Protein AF-A0A3D1ETX7-F1 (afdb_monomer_lite)

Secondary structure (DSSP, 8-state):
--PPPP-------------------PPPPPPPHHHHHHHHHHHHHHGGGGSPPEEE-TTSSEEEE-TTS-EEEETTS-EE--PPPPPPS-----PPSTT----EEE-TTSSEEEEEETTEEEEEESSSS-EEES-----SSEEES---HHHHHTT-----EEE-TTSS-EEE-EEE-TTSPEEEEEE-TTSSS-EEEEEE--

pLDDT: mean 81.45, std 18.68, range [32.47, 98.5]

Radius of gyration: 27.24 Å; chains: 1; bounding box: 84×69×53 Å

Foldseek 3Di:
DDDDDDDDDDDPDDDPDDDDDPDPPDDPDPDDPVVVVVVVVVVLLVLQVVPFDWDADQVNQWIATHDPVRFIAGPVRDTDDDDDHDDPDDDPDDFDPQLEADQWDAALVNQWIWGWDQQFTKTQGNPDRDIDGPDDPGHLQKHKFDAFSCCCHPSVHHTFWDADNVNPDIGGDIGGLVVFDWDWDFAPPVDPDTDIDITRDD

Sequence (202 aa):
MRPSVAANFILLLGACQSVPERHPVLPPEKPDASSYSQARSDAWSERRAVRPPIRWHPDGSACWIGGAVDQSFALDGAVIEIEPPERPSSRSRQAPSRGRQLDSSISPDNAWKAVSRDGNILLEGVDTERWQVVTVEGTNVLKYGTASWVYGEELDVQEAMWWRGDSQGLVYYRFDESNVPQYPLTLDMTSTRPTLSTEAYP

Structure (mmCIF, N/CA/C/O backbone):
data_AF-A0A3D1ETX7-F1
#
_entry.id   AF-A0A3D1ETX7-F1
#
loop_
_atom_site.group_PDB
_atom_site.id
_atom_site.type_symbol
_atom_site.label_atom_id
_atom_site.label_alt_id
_atom_site.label_comp_id
_atom_site.label_asym_id
_atom_site.label_entity_id
_atom_site.label_seq_id
_atom_site.pdbx_PDB_ins_code
_atom_site.Cartn_x
_atom_site.Cartn_y
_atom_site.Cartn_z
_atom_site.occupancy
_atom_site.B_iso_or_equiv
_atom_site.auth_seq_id
_atom_site.auth_comp_id
_atom_site.auth_asym_id
_atom_site.auth_atom_id
_atom_site.pdbx_PDB_model_num
ATOM 1 N N . MET A 1 1 ? 64.752 46.836 17.451 1.00 44.12 1 MET A N 1
ATOM 2 C CA . MET A 1 1 ? 65.164 45.736 16.552 1.00 44.12 1 MET A CA 1
ATOM 3 C C . MET A 1 1 ? 64.101 44.645 16.567 1.00 44.12 1 MET A C 1
ATOM 5 O O . MET A 1 1 ? 63.948 43.967 17.572 1.00 44.12 1 MET A O 1
ATOM 9 N N . ARG A 1 2 ? 63.342 44.525 15.475 1.00 36.88 2 ARG A N 1
ATOM 10 C CA . ARG A 1 2 ? 62.556 43.349 15.068 1.00 36.88 2 ARG A CA 1
ATOM 11 C C . ARG A 1 2 ? 62.670 43.294 13.537 1.00 36.88 2 ARG A C 1
ATOM 13 O O . ARG A 1 2 ? 62.538 44.359 12.932 1.00 36.88 2 ARG A O 1
ATOM 20 N N . PRO A 1 3 ? 63.004 42.151 12.919 1.00 42.19 3 PRO A N 1
ATOM 21 C CA . PRO A 1 3 ? 63.228 42.100 11.483 1.00 42.19 3 PRO A CA 1
ATOM 22 C C . PRO A 1 3 ? 61.887 42.121 10.745 1.00 42.19 3 PRO A C 1
ATOM 24 O O . PRO A 1 3 ? 60.919 41.491 11.168 1.00 42.19 3 PRO A O 1
ATOM 27 N N . SER A 1 4 ? 61.847 42.879 9.653 1.00 39.44 4 SER A N 1
ATOM 28 C CA . SER A 1 4 ? 60.745 42.892 8.694 1.00 39.44 4 SER A CA 1
ATOM 29 C C . SER A 1 4 ? 60.797 41.595 7.884 1.00 39.44 4 SER A C 1
ATOM 31 O O . SER A 1 4 ? 61.826 41.300 7.277 1.00 39.44 4 SER A O 1
ATOM 33 N N . VAL A 1 5 ? 59.722 40.807 7.892 1.00 43.75 5 VAL A N 1
ATOM 34 C CA . VAL A 1 5 ? 59.567 39.640 7.012 1.00 43.75 5 VAL A CA 1
ATOM 35 C C . VAL A 1 5 ? 58.945 40.133 5.710 1.00 43.75 5 VAL A C 1
ATOM 37 O O . VAL A 1 5 ? 57.879 40.746 5.721 1.00 43.75 5 VAL A O 1
ATOM 40 N N . ALA A 1 6 ? 59.633 39.903 4.593 1.00 41.28 6 ALA A N 1
ATOM 41 C CA . ALA A 1 6 ? 59.148 40.246 3.265 1.00 41.28 6 ALA A CA 1
ATOM 42 C C . ALA A 1 6 ? 57.916 39.395 2.909 1.00 41.28 6 ALA A C 1
ATOM 44 O O . ALA A 1 6 ? 57.960 38.166 2.973 1.00 41.28 6 ALA A O 1
ATOM 45 N N . ALA A 1 7 ? 56.819 40.052 2.528 1.00 39.06 7 ALA A N 1
ATOM 46 C CA . ALA A 1 7 ? 55.650 39.396 1.961 1.00 39.06 7 ALA A CA 1
ATOM 47 C C . ALA A 1 7 ? 55.950 39.007 0.506 1.00 39.06 7 ALA A C 1
ATOM 49 O O . ALA A 1 7 ? 56.179 39.867 -0.343 1.00 39.06 7 ALA A O 1
ATOM 50 N N . ASN A 1 8 ? 55.960 37.704 0.228 1.00 36.84 8 ASN A N 1
ATOM 51 C CA . ASN A 1 8 ? 56.047 37.173 -1.127 1.00 36.84 8 ASN A CA 1
ATOM 52 C C . ASN A 1 8 ? 54.706 37.422 -1.836 1.00 36.84 8 ASN A C 1
ATOM 54 O O . ASN A 1 8 ? 53.697 36.801 -1.504 1.00 36.84 8 ASN A O 1
ATOM 58 N N . PHE A 1 9 ? 54.691 38.340 -2.799 1.00 32.94 9 PHE A N 1
ATOM 59 C CA . PHE A 1 9 ? 53.560 38.557 -3.698 1.00 32.94 9 PHE A CA 1
ATOM 60 C C . PHE A 1 9 ? 53.659 37.535 -4.838 1.00 32.94 9 PHE A C 1
ATOM 62 O O . PHE A 1 9 ? 54.472 37.686 -5.748 1.00 32.94 9 PHE A O 1
ATOM 69 N N . ILE A 1 10 ? 52.861 36.467 -4.786 1.00 38.41 10 ILE A N 1
ATOM 70 C CA . ILE A 1 10 ? 52.679 35.571 -5.933 1.00 38.41 10 ILE A CA 1
ATOM 71 C C . ILE A 1 10 ? 51.591 36.188 -6.813 1.00 38.41 10 ILE A C 1
ATOM 73 O O . ILE A 1 10 ? 50.410 36.165 -6.473 1.00 38.41 10 ILE A O 1
ATOM 77 N N . LEU A 1 11 ? 52.003 36.766 -7.942 1.00 32.47 11 LEU A N 1
ATOM 78 C CA . LEU A 1 11 ? 51.103 37.134 -9.031 1.00 32.47 11 LEU A CA 1
ATOM 79 C C . LEU A 1 11 ? 50.618 35.840 -9.706 1.00 32.47 11 LEU A C 1
ATOM 81 O O . LEU A 1 11 ? 51.360 35.207 -10.455 1.00 32.47 11 LEU A O 1
ATOM 85 N N . LEU A 1 12 ? 49.373 35.438 -9.449 1.00 38.16 12 LEU A N 1
ATOM 86 C CA . LEU A 1 12 ? 48.679 34.461 -10.288 1.00 38.16 12 LEU A CA 1
ATOM 87 C C . LEU A 1 12 ? 48.231 35.177 -11.566 1.00 38.16 12 LEU A C 1
ATOM 89 O O . LEU A 1 12 ? 47.257 35.928 -11.569 1.00 38.16 12 LEU A O 1
ATOM 93 N N . LEU A 1 13 ? 48.993 34.972 -12.643 1.00 42.19 13 LEU A N 1
ATOM 94 C CA . LEU A 1 13 ? 48.596 35.314 -14.006 1.00 42.19 13 LEU A CA 1
ATOM 95 C C . LEU A 1 13 ? 47.241 34.662 -14.303 1.00 42.19 13 LEU A C 1
ATOM 97 O O . LEU A 1 13 ? 47.089 33.445 -14.198 1.00 42.19 13 LEU A O 1
ATOM 101 N N . GLY A 1 14 ? 46.258 35.499 -14.636 1.00 37.41 14 GLY A N 1
ATOM 102 C CA . GLY A 1 14 ? 44.904 35.081 -14.962 1.00 37.41 14 GLY A CA 1
ATOM 103 C C . GLY A 1 14 ? 44.887 34.051 -16.087 1.00 37.41 14 GLY A C 1
ATOM 104 O O . GLY A 1 14 ? 45.450 34.267 -17.160 1.00 37.41 14 GLY A O 1
ATOM 105 N N . ALA A 1 15 ? 44.199 32.938 -15.849 1.00 41.34 15 ALA A N 1
ATOM 106 C CA . ALA A 1 15 ? 43.760 32.067 -16.921 1.00 41.34 15 ALA A CA 1
ATOM 107 C C . ALA A 1 15 ? 42.712 32.832 -17.741 1.00 41.34 15 ALA A C 1
ATOM 109 O O . ALA A 1 15 ? 41.598 33.070 -17.276 1.00 41.34 15 ALA A O 1
ATOM 110 N N . CYS A 1 16 ? 43.064 33.231 -18.962 1.00 39.75 16 CYS A N 1
ATOM 111 C CA . CYS A 1 16 ? 42.071 33.567 -19.975 1.00 39.75 16 CYS A CA 1
ATOM 112 C C . CYS A 1 16 ? 41.370 32.256 -20.357 1.00 39.75 16 CYS A C 1
ATOM 114 O O . CYS A 1 16 ? 41.850 31.517 -21.213 1.00 39.75 16 CYS A O 1
ATOM 116 N N . GLN A 1 17 ? 40.278 31.915 -19.672 1.00 40.25 17 GLN A N 1
ATOM 117 C CA . GLN A 1 17 ? 39.348 30.912 -20.181 1.00 40.25 17 GLN A CA 1
ATOM 118 C C . GLN A 1 17 ? 38.536 31.578 -21.290 1.00 40.25 17 GLN A C 1
ATOM 120 O O . GLN A 1 17 ? 37.856 32.577 -21.054 1.00 40.25 17 GLN A O 1
ATOM 125 N N . SER A 1 18 ? 38.631 31.054 -22.511 1.00 43.97 18 SER A N 1
ATOM 126 C CA . SER A 1 18 ? 37.701 31.423 -23.570 1.00 43.97 18 SER A CA 1
ATOM 127 C C . SER A 1 18 ? 36.294 31.012 -23.139 1.00 43.97 18 SER A C 1
ATOM 129 O O . SER A 1 18 ? 36.056 29.869 -22.751 1.00 43.97 18 SER A O 1
ATOM 131 N N . VAL A 1 19 ? 35.354 31.955 -23.181 1.00 45.12 19 VAL A N 1
ATOM 132 C CA . VAL A 1 19 ? 33.929 31.640 -23.065 1.00 45.12 19 VAL A CA 1
ATOM 133 C C . VAL A 1 19 ? 33.553 30.914 -24.360 1.00 45.12 19 VAL A C 1
ATOM 135 O O . VAL A 1 19 ? 33.678 31.525 -25.422 1.00 45.12 19 VAL A O 1
ATOM 138 N N . PRO A 1 20 ? 33.152 29.631 -24.334 1.00 47.06 20 PRO A N 1
ATOM 139 C CA . PRO A 1 20 ? 32.707 28.969 -25.551 1.00 47.06 20 PRO A CA 1
ATOM 140 C C . PRO A 1 20 ? 31.442 29.666 -26.060 1.00 47.06 20 PRO A C 1
ATOM 142 O O . PRO A 1 20 ? 30.545 29.987 -25.273 1.00 47.06 20 PRO A O 1
ATOM 145 N N . GLU A 1 21 ? 31.365 29.903 -27.369 1.00 49.44 21 GLU A N 1
ATOM 146 C CA . GLU A 1 21 ? 30.126 30.334 -28.013 1.00 49.44 21 GLU A CA 1
ATOM 147 C C . GLU A 1 21 ? 29.028 29.316 -27.684 1.00 49.44 21 GLU A C 1
ATOM 149 O O . GLU A 1 21 ? 29.086 28.150 -28.077 1.00 49.44 21 GLU A O 1
ATOM 154 N N . ARG A 1 22 ? 28.011 29.746 -26.930 1.00 44.22 22 ARG A N 1
ATOM 155 C CA . ARG A 1 22 ? 26.776 28.976 -26.816 1.00 44.22 22 ARG A CA 1
ATOM 156 C C . ARG A 1 22 ? 26.017 29.163 -28.119 1.00 44.22 22 ARG A C 1
ATOM 158 O O . ARG A 1 22 ? 25.324 30.163 -28.291 1.00 44.22 22 ARG A O 1
ATOM 165 N N . HIS A 1 23 ? 26.113 28.191 -29.018 1.00 47.34 23 HIS A N 1
ATOM 166 C CA . HIS A 1 23 ? 25.071 28.031 -30.023 1.00 47.34 23 HIS A CA 1
ATOM 167 C C . HIS A 1 23 ? 23.738 27.846 -29.282 1.00 47.34 23 HIS A C 1
ATOM 169 O O . HIS A 1 23 ? 23.687 27.047 -28.338 1.00 47.34 23 HIS A O 1
ATOM 175 N N . PRO A 1 24 ? 22.668 28.577 -29.639 1.00 49.50 24 PRO A N 1
ATOM 176 C CA . PRO A 1 24 ? 21.355 28.287 -29.096 1.00 49.50 24 PRO A CA 1
ATOM 177 C C . PRO A 1 24 ? 21.024 26.853 -29.502 1.00 49.50 24 PRO A C 1
ATOM 179 O O . PRO A 1 24 ? 20.844 26.564 -30.684 1.00 49.50 24 PRO A O 1
ATOM 182 N N . VAL A 1 25 ? 20.998 25.940 -28.530 1.00 57.75 25 VAL A N 1
ATOM 183 C CA . VAL A 1 25 ? 20.384 24.632 -28.732 1.00 57.75 25 VAL A CA 1
ATOM 184 C C . VAL A 1 25 ? 18.925 24.947 -29.019 1.00 57.75 25 VAL A C 1
ATOM 186 O O . VAL A 1 25 ? 18.181 25.338 -28.119 1.00 57.75 25 VAL A O 1
ATOM 189 N N . LEU A 1 26 ? 18.543 24.883 -30.295 1.00 51.34 26 LEU A N 1
ATOM 190 C CA . LEU A 1 26 ? 17.140 24.886 -30.670 1.00 51.34 26 LEU A CA 1
ATOM 191 C C . LEU A 1 26 ? 16.484 23.770 -29.846 1.00 51.34 26 LEU A C 1
ATOM 193 O O . LEU A 1 26 ? 17.044 22.669 -29.797 1.00 51.34 26 LEU A O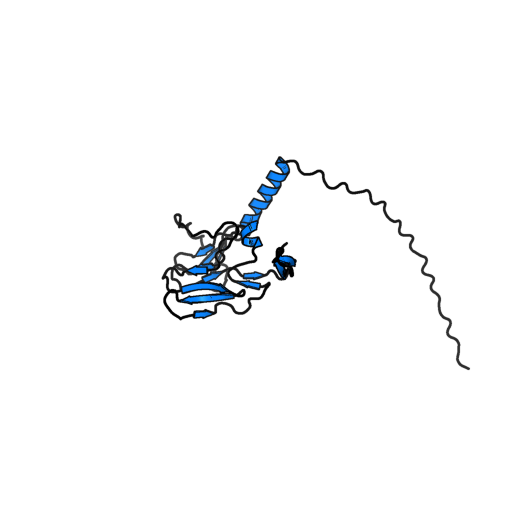 1
ATOM 197 N N . PRO A 1 27 ? 15.363 24.033 -29.150 1.00 53.78 27 PRO A N 1
ATOM 198 C CA . PRO A 1 27 ? 14.648 22.959 -28.481 1.00 53.78 27 PRO A CA 1
ATOM 199 C C . PRO A 1 27 ? 14.385 21.864 -29.522 1.00 53.78 27 PRO A C 1
ATOM 201 O O . PRO A 1 27 ? 14.093 22.214 -30.673 1.00 53.78 27 PRO A O 1
ATOM 204 N N . PRO A 1 28 ? 14.543 20.575 -29.167 1.00 65.00 28 PRO A N 1
ATOM 205 C CA . PRO A 1 28 ? 14.323 19.497 -30.118 1.00 65.00 28 PRO A CA 1
ATOM 206 C C . PRO A 1 28 ? 12.973 19.710 -30.800 1.00 65.00 28 PRO A C 1
ATOM 208 O O . PRO A 1 28 ? 11.993 20.090 -30.148 1.00 65.00 28 PRO A O 1
ATOM 211 N N . GLU A 1 29 ? 12.959 19.544 -32.123 1.00 67.69 29 GLU A N 1
ATOM 212 C CA . GLU A 1 29 ? 11.744 19.638 -32.922 1.00 67.69 29 GLU A CA 1
ATOM 213 C C . GLU A 1 29 ? 10.677 18.765 -32.254 1.00 67.69 29 GLU A C 1
ATOM 215 O O . GLU A 1 29 ? 10.971 17.646 -31.822 1.00 67.69 29 GLU A O 1
ATOM 220 N N . LYS A 1 30 ? 9.474 19.318 -32.041 1.00 60.12 30 LYS A N 1
ATOM 221 C CA . LYS A 1 30 ? 8.443 18.601 -31.284 1.00 60.12 30 LYS A CA 1
ATOM 222 C C . LYS A 1 30 ? 8.226 17.242 -31.957 1.00 60.12 30 LYS A C 1
ATOM 224 O O . LYS A 1 30 ? 8.021 17.237 -33.172 1.00 60.12 30 LYS A O 1
ATOM 229 N N . PRO A 1 31 ? 8.265 16.128 -31.205 1.00 65.81 31 PRO A N 1
ATOM 230 C CA . PRO A 1 31 ? 8.060 14.811 -31.784 1.00 65.81 31 PRO A CA 1
ATOM 231 C C . PRO A 1 31 ? 6.746 14.802 -32.564 1.00 65.81 31 PRO A C 1
ATOM 233 O O . PRO A 1 31 ? 5.742 15.370 -32.117 1.00 65.81 31 PRO A O 1
ATOM 236 N N . ASP A 1 32 ? 6.766 14.191 -33.746 1.00 80.06 32 ASP A N 1
ATOM 237 C CA . ASP A 1 32 ? 5.544 13.960 -34.501 1.00 80.06 32 ASP A CA 1
ATOM 238 C C . ASP A 1 32 ? 4.564 13.085 -33.691 1.00 80.06 32 ASP A C 1
ATOM 240 O O . ASP A 1 32 ? 4.912 12.450 -32.691 1.00 80.06 32 ASP A O 1
ATOM 244 N N . ALA A 1 33 ? 3.296 13.059 -34.098 1.00 73.06 33 ALA A N 1
ATOM 245 C CA . ALA A 1 33 ? 2.268 12.348 -33.339 1.00 73.06 33 ALA A CA 1
ATOM 246 C C . ALA A 1 33 ? 2.581 10.846 -33.166 1.00 73.06 33 ALA A C 1
ATOM 248 O O . ALA A 1 33 ? 2.246 10.266 -32.131 1.00 73.06 33 ALA A O 1
ATOM 249 N N . SER A 1 34 ? 3.244 10.224 -34.147 1.00 75.06 34 SER A N 1
ATOM 250 C CA . SER A 1 34 ? 3.667 8.820 -34.103 1.00 75.06 34 SER A CA 1
ATOM 251 C C . SER A 1 34 ? 4.756 8.567 -33.066 1.00 75.06 34 SER A C 1
ATOM 253 O O . SER A 1 34 ? 4.605 7.674 -32.239 1.00 75.06 34 SER A O 1
ATOM 255 N N . SER A 1 35 ? 5.814 9.373 -33.059 1.00 73.81 35 SER A N 1
ATOM 256 C CA . SER A 1 35 ? 6.919 9.277 -32.105 1.00 73.81 35 SER A CA 1
ATOM 257 C C . SER A 1 35 ? 6.467 9.622 -30.689 1.00 73.81 35 SER A C 1
ATOM 259 O O . SER A 1 35 ? 6.851 8.930 -29.750 1.00 73.81 35 SER A O 1
ATOM 261 N N . TYR A 1 36 ? 5.563 10.594 -30.520 1.00 68.06 36 TYR A N 1
ATOM 262 C CA . TYR A 1 36 ? 4.909 10.847 -29.235 1.00 68.06 36 TYR A CA 1
ATOM 263 C C . TYR A 1 36 ? 4.074 9.645 -28.773 1.00 68.06 36 TYR A C 1
ATOM 265 O O . TYR A 1 36 ? 4.161 9.236 -27.617 1.00 68.06 36 TYR A O 1
ATOM 273 N N . SER A 1 37 ? 3.276 9.050 -29.664 1.00 68.75 37 SER A N 1
ATOM 274 C CA . SER A 1 37 ? 2.467 7.869 -29.343 1.00 68.75 37 SER A CA 1
ATOM 275 C C . SER A 1 37 ? 3.328 6.657 -28.990 1.00 68.75 37 SER A C 1
ATOM 277 O O . SER A 1 37 ? 2.964 5.898 -28.094 1.00 68.75 37 SER A O 1
ATOM 279 N N . GLN A 1 38 ? 4.451 6.470 -29.679 1.00 73.06 38 GLN A N 1
ATOM 280 C CA . GLN A 1 38 ? 5.364 5.357 -29.457 1.00 73.06 38 GLN A CA 1
ATOM 281 C C . GLN A 1 38 ? 6.149 5.542 -28.158 1.00 73.06 38 GLN A C 1
ATOM 283 O O . GLN A 1 38 ? 6.079 4.673 -27.302 1.00 73.06 38 GLN A O 1
ATOM 288 N N . ALA A 1 39 ? 6.731 6.721 -27.921 1.00 67.12 39 ALA A N 1
ATOM 289 C CA . ALA A 1 39 ? 7.380 7.054 -26.651 1.00 67.12 39 ALA A CA 1
ATOM 290 C C . ALA A 1 39 ? 6.410 6.964 -25.464 1.00 67.12 39 ALA A C 1
ATOM 292 O O . ALA A 1 39 ? 6.769 6.474 -24.395 1.00 67.12 39 ALA A O 1
ATOM 293 N N . ARG A 1 40 ? 5.152 7.384 -25.654 1.00 62.62 40 ARG A N 1
ATOM 294 C CA . ARG A 1 40 ? 4.083 7.156 -24.683 1.00 62.62 40 ARG A CA 1
ATOM 295 C C . ARG A 1 40 ? 3.882 5.654 -24.478 1.00 62.62 40 ARG A C 1
ATOM 297 O O . ARG A 1 40 ? 3.948 5.212 -23.344 1.00 62.62 40 ARG A O 1
ATOM 304 N N . SER A 1 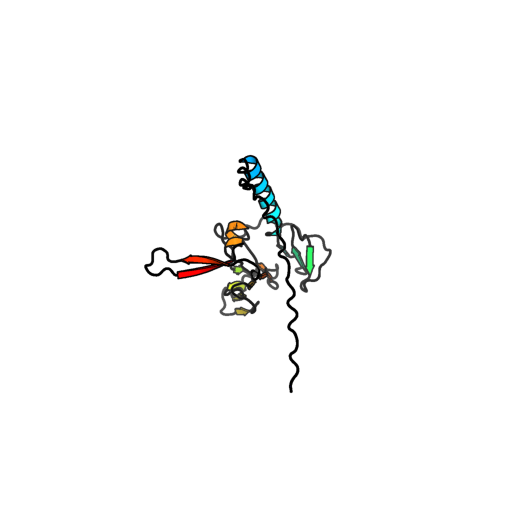41 ? 3.655 4.871 -25.528 1.00 63.06 41 SER A N 1
ATOM 305 C CA . SER A 1 41 ? 3.457 3.416 -25.428 1.00 63.06 41 SER A CA 1
ATOM 306 C C . SER A 1 41 ? 4.612 2.709 -24.712 1.00 63.06 41 SER A C 1
ATOM 308 O O . SER A 1 41 ? 4.366 1.882 -23.837 1.00 63.06 41 SER A O 1
ATOM 310 N N . ASP A 1 42 ? 5.850 3.076 -25.027 1.00 66.50 42 ASP A N 1
ATOM 311 C CA . ASP A 1 42 ? 7.057 2.511 -24.429 1.00 66.50 42 ASP A CA 1
ATOM 312 C C . ASP A 1 42 ? 7.131 2.877 -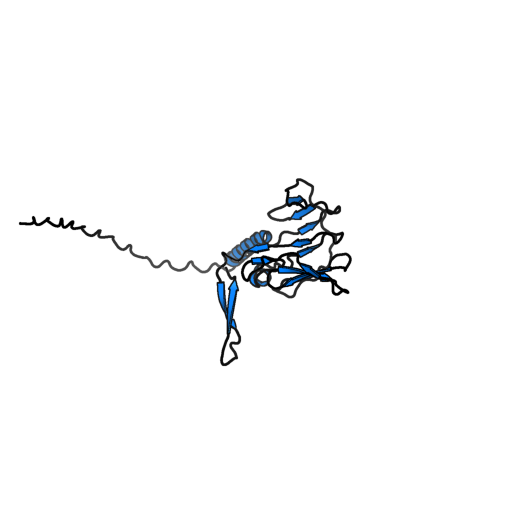22.940 1.00 66.50 42 ASP A C 1
ATOM 314 O O . ASP A 1 42 ? 7.216 1.985 -22.095 1.00 66.50 42 ASP A O 1
ATOM 318 N N . ALA A 1 43 ? 6.923 4.154 -22.589 1.00 60.25 43 ALA A N 1
ATOM 319 C CA . ALA A 1 43 ? 6.811 4.600 -21.197 1.00 60.25 43 ALA A CA 1
ATOM 320 C C . ALA A 1 43 ? 5.651 3.918 -20.444 1.00 60.25 43 ALA A C 1
ATOM 322 O O . ALA A 1 43 ? 5.767 3.607 -19.260 1.00 60.25 43 ALA A O 1
ATOM 323 N N . TRP A 1 44 ? 4.530 3.645 -21.117 1.00 55.31 44 TRP A N 1
ATOM 324 C CA . TRP A 1 44 ? 3.402 2.895 -20.555 1.00 55.31 44 TRP A CA 1
ATOM 325 C C . TRP A 1 44 ? 3.724 1.408 -20.358 1.00 55.31 44 TRP A C 1
ATOM 327 O O . TRP A 1 44 ? 3.192 0.798 -19.431 1.00 55.31 44 TRP A O 1
ATOM 337 N N . SER A 1 45 ? 4.582 0.815 -21.190 1.00 57.59 45 SER A N 1
ATOM 338 C CA . SER A 1 45 ? 5.007 -0.581 -21.049 1.00 57.59 45 SER A CA 1
ATOM 339 C C . SER A 1 45 ? 5.976 -0.774 -19.875 1.00 57.59 45 SER A C 1
ATOM 341 O O . SER A 1 45 ? 5.805 -1.720 -19.104 1.00 57.59 45 SER A O 1
ATOM 343 N N . GLU A 1 46 ? 6.875 0.191 -19.652 1.00 58.16 46 GLU A N 1
ATOM 344 C CA . GLU A 1 46 ? 7.772 0.261 -18.489 1.00 58.16 46 GLU A CA 1
ATOM 345 C C . GLU A 1 46 ? 6.997 0.407 -17.164 1.00 58.16 46 GLU A C 1
ATOM 347 O O . GLU A 1 46 ? 7.382 -0.152 -16.136 1.00 58.16 46 GLU A O 1
ATOM 352 N N . ARG A 1 47 ? 5.818 1.054 -17.173 1.00 56.84 47 ARG A N 1
ATOM 353 C CA . ARG A 1 47 ? 4.943 1.151 -15.984 1.00 56.84 47 ARG A CA 1
ATOM 354 C C . ARG A 1 47 ? 4.449 -0.202 -15.458 1.00 56.84 47 ARG A C 1
ATOM 356 O O . ARG A 1 47 ? 3.987 -0.254 -14.320 1.00 56.84 47 ARG A O 1
ATOM 363 N N . ARG A 1 48 ? 4.556 -1.314 -16.207 1.00 51.94 48 ARG A N 1
ATOM 364 C CA . ARG A 1 48 ? 4.256 -2.656 -15.656 1.00 51.94 48 ARG A CA 1
ATOM 365 C C . ARG A 1 48 ? 5.134 -3.008 -14.457 1.00 51.94 48 ARG A C 1
ATOM 367 O O . ARG A 1 48 ? 4.673 -3.760 -13.602 1.00 51.94 48 ARG A O 1
ATOM 374 N N . ALA A 1 49 ? 6.335 -2.437 -14.356 1.00 56.44 49 ALA A N 1
ATOM 375 C CA . ALA A 1 49 ? 7.182 -2.571 -13.173 1.00 56.44 49 ALA A CA 1
ATOM 376 C C . ALA A 1 49 ? 6.528 -1.992 -11.902 1.00 56.44 49 ALA A C 1
ATOM 378 O O . ALA A 1 49 ? 6.815 -2.448 -10.802 1.00 56.44 49 ALA A O 1
ATOM 379 N N . VAL A 1 50 ? 5.607 -1.032 -12.047 1.00 64.00 50 VAL A N 1
ATOM 380 C CA . VAL A 1 50 ? 4.947 -0.332 -10.933 1.00 64.00 50 VAL A CA 1
ATOM 381 C C . VAL A 1 50 ? 3.686 -1.064 -10.447 1.00 64.00 50 VAL A C 1
ATOM 383 O O . VAL A 1 50 ? 3.173 -0.780 -9.369 1.00 64.00 50 VAL A O 1
ATOM 386 N N . ARG A 1 51 ? 3.178 -2.035 -11.218 1.00 75.56 51 ARG A N 1
ATOM 387 C CA . ARG A 1 51 ? 1.938 -2.771 -10.912 1.00 75.56 51 ARG A CA 1
ATOM 388 C C . ARG A 1 51 ? 2.140 -4.287 -10.945 1.00 75.56 51 ARG A C 1
ATOM 390 O O . ARG A 1 51 ? 1.446 -4.974 -11.706 1.00 75.56 51 ARG A O 1
ATOM 397 N N . PRO A 1 52 ? 3.094 -4.839 -10.180 1.00 82.81 52 PRO A N 1
ATOM 398 C CA . PRO A 1 52 ? 3.302 -6.270 -10.204 1.00 82.81 52 PRO A CA 1
ATOM 399 C C . PRO A 1 52 ? 2.059 -6.971 -9.627 1.00 82.81 52 PRO A C 1
ATOM 401 O O . PRO A 1 52 ? 1.557 -6.581 -8.570 1.00 82.81 52 PRO A O 1
ATOM 404 N N . PRO A 1 53 ? 1.523 -8.000 -10.301 1.00 85.81 53 PRO A N 1
ATOM 405 C CA . PRO A 1 53 ? 0.421 -8.768 -9.747 1.00 85.81 53 PRO A CA 1
ATOM 406 C C . PRO A 1 53 ? 0.890 -9.498 -8.486 1.00 85.81 53 PRO A C 1
ATOM 408 O O . PRO A 1 53 ? 1.867 -10.244 -8.526 1.00 85.81 53 PRO A O 1
ATOM 411 N N . ILE A 1 54 ? 0.158 -9.305 -7.390 1.00 89.12 54 ILE A N 1
ATOM 412 C CA . ILE A 1 54 ? 0.418 -9.949 -6.100 1.00 89.12 54 ILE A CA 1
ATOM 413 C C . ILE A 1 54 ? -0.530 -11.133 -5.923 1.00 89.12 54 ILE A C 1
ATOM 415 O O . ILE A 1 54 ? -1.751 -11.001 -6.096 1.00 89.12 54 ILE A O 1
ATOM 419 N N . ARG A 1 55 ? 0.023 -12.308 -5.603 1.00 91.19 55 ARG A N 1
ATOM 420 C CA . ARG A 1 55 ? -0.752 -13.536 -5.381 1.00 91.19 55 ARG A CA 1
ATOM 421 C C . ARG A 1 55 ? -0.165 -14.367 -4.254 1.00 91.19 55 ARG A C 1
ATOM 423 O O . ARG A 1 55 ? 1.009 -14.705 -4.275 1.00 91.19 55 ARG A O 1
ATOM 430 N N . TRP A 1 56 ? -1.017 -14.768 -3.323 1.00 93.06 56 TRP A N 1
ATOM 431 C CA . TRP A 1 56 ? -0.665 -15.771 -2.328 1.00 93.06 56 TRP A CA 1
ATOM 432 C C . TRP A 1 56 ? -0.651 -17.166 -2.945 1.00 93.06 56 TRP A C 1
ATOM 434 O O . TRP A 1 56 ? -1.506 -17.490 -3.775 1.00 93.06 56 TRP A O 1
ATOM 444 N N . HIS A 1 57 ? 0.295 -17.992 -2.505 1.00 93.31 57 HIS A N 1
ATOM 445 C CA . HIS A 1 57 ? 0.238 -19.429 -2.738 1.00 93.31 57 HIS A CA 1
ATOM 446 C C . HIS A 1 57 ? -0.968 -20.036 -2.001 1.00 93.31 57 HIS A C 1
ATOM 448 O O . HIS A 1 57 ? -1.341 -19.523 -0.940 1.00 93.31 57 HIS A O 1
ATOM 454 N N . PRO A 1 58 ? -1.620 -21.085 -2.543 1.00 90.62 58 PRO A N 1
ATOM 455 C CA . PRO A 1 58 ? -2.867 -21.618 -1.981 1.00 90.62 58 PRO A CA 1
ATOM 456 C C . PRO A 1 58 ? -2.755 -22.115 -0.536 1.00 90.62 58 PRO A C 1
ATOM 458 O O . PRO A 1 58 ? -3.729 -22.061 0.209 1.00 90.62 58 PRO A O 1
ATOM 461 N N . ASP A 1 59 ? -1.574 -22.588 -0.148 1.00 91.12 59 ASP A N 1
ATOM 462 C CA . ASP A 1 59 ? -1.247 -23.050 1.203 1.00 91.12 59 ASP A CA 1
ATOM 463 C C . ASP A 1 59 ? -0.920 -21.902 2.179 1.00 91.12 59 ASP A C 1
ATOM 465 O O . ASP A 1 59 ? -0.765 -22.129 3.377 1.00 91.12 59 ASP A O 1
ATOM 469 N N . GLY A 1 60 ? -0.801 -20.667 1.680 1.00 90.69 60 GLY A N 1
ATOM 470 C CA . GLY A 1 60 ? -0.434 -19.490 2.458 1.00 90.69 60 GLY A CA 1
ATOM 471 C C . GLY A 1 60 ? 1.030 -19.443 2.910 1.00 90.69 60 GLY A C 1
ATOM 472 O O . GLY A 1 60 ? 1.373 -18.585 3.731 1.00 90.69 60 GLY A O 1
ATOM 473 N N . SER A 1 61 ? 1.896 -20.325 2.402 1.00 91.81 61 SER A N 1
ATOM 474 C CA . SER A 1 61 ? 3.309 -20.387 2.800 1.00 91.81 61 SER A CA 1
ATOM 475 C C . SER A 1 61 ? 4.142 -19.236 2.230 1.00 91.81 61 SER A C 1
ATOM 477 O O . SER A 1 61 ? 5.158 -18.857 2.813 1.00 91.81 61 SER A O 1
ATOM 479 N N . ALA A 1 62 ? 3.693 -18.651 1.118 1.00 94.12 62 ALA A N 1
ATOM 480 C CA . ALA A 1 62 ? 4.433 -17.629 0.396 1.00 94.12 62 ALA A CA 1
ATOM 481 C C . ALA A 1 62 ? 3.538 -16.688 -0.417 1.00 94.12 62 ALA A C 1
ATOM 483 O O . ALA A 1 62 ? 2.387 -16.997 -0.745 1.00 94.12 62 ALA A O 1
ATOM 484 N N . CYS A 1 63 ? 4.109 -15.551 -0.802 1.00 94.25 63 CYS A N 1
ATOM 485 C CA . CYS A 1 63 ? 3.520 -14.574 -1.704 1.00 94.25 63 CYS A CA 1
ATOM 486 C C . CYS A 1 63 ? 4.385 -14.437 -2.961 1.00 94.25 63 CYS A C 1
ATOM 488 O O . CYS A 1 63 ? 5.588 -14.209 -2.876 1.00 94.25 63 CYS A O 1
ATOM 490 N N . TRP A 1 64 ? 3.769 -14.557 -4.130 1.00 94.56 64 TRP A N 1
ATOM 491 C CA . TRP A 1 64 ? 4.401 -14.326 -5.421 1.00 94.56 64 TRP A CA 1
ATOM 492 C C . TRP A 1 64 ? 4.133 -12.901 -5.915 1.00 94.56 64 TRP A C 1
ATOM 494 O O . TRP A 1 64 ? 2.999 -12.408 -5.866 1.00 94.56 64 TRP A O 1
ATOM 504 N N . ILE A 1 65 ? 5.187 -12.269 -6.428 1.00 91.88 65 ILE A N 1
ATOM 505 C CA . ILE A 1 65 ? 5.193 -10.933 -7.022 1.00 91.88 65 ILE A CA 1
ATOM 506 C C . ILE A 1 65 ? 5.577 -11.082 -8.492 1.00 91.88 65 ILE A C 1
ATOM 508 O O . ILE A 1 65 ? 6.705 -11.448 -8.801 1.00 91.88 65 ILE A O 1
ATOM 512 N N . GLY A 1 66 ? 4.648 -10.797 -9.404 1.00 89.38 66 GLY A N 1
ATOM 513 C CA . GLY A 1 66 ? 4.890 -10.945 -10.840 1.00 89.38 66 GLY A CA 1
ATOM 514 C C . GLY A 1 66 ? 5.543 -9.750 -11.523 1.00 89.38 66 GLY A C 1
ATOM 515 O O . GLY A 1 66 ? 5.946 -8.775 -10.897 1.00 89.38 66 GLY A O 1
ATOM 516 N N . GLY A 1 67 ? 5.571 -9.787 -12.856 1.00 84.50 67 GLY A N 1
ATOM 517 C CA . GLY A 1 67 ? 6.079 -8.683 -13.671 1.00 84.50 67 GLY A CA 1
ATOM 518 C C . GLY A 1 67 ? 7.600 -8.716 -13.766 1.00 84.50 67 GLY A C 1
ATOM 519 O O . GLY A 1 67 ? 8.150 -9.721 -14.191 1.00 84.50 67 GLY A O 1
ATOM 520 N N . ALA A 1 68 ? 8.261 -7.617 -13.402 1.00 79.56 68 ALA A N 1
ATOM 521 C CA . ALA A 1 68 ? 9.722 -7.519 -13.456 1.00 79.56 68 ALA A CA 1
ATOM 522 C C . ALA A 1 68 ? 10.431 -8.311 -12.342 1.00 79.56 68 ALA A C 1
ATOM 524 O O . ALA A 1 68 ? 11.603 -8.637 -12.490 1.00 79.56 68 ALA A O 1
ATOM 525 N N . VAL A 1 69 ? 9.732 -8.589 -11.233 1.00 85.25 69 VAL A N 1
ATOM 526 C CA . VAL A 1 69 ? 10.277 -9.352 -10.098 1.00 85.25 69 VAL A CA 1
ATOM 527 C C . VAL A 1 69 ? 10.142 -10.854 -10.343 1.00 85.25 69 VAL A C 1
ATOM 529 O O . VAL A 1 69 ? 11.114 -11.576 -10.183 1.00 85.25 69 VAL A O 1
ATOM 532 N N . ASP A 1 70 ? 8.943 -11.295 -10.733 1.00 89.56 70 ASP A N 1
ATOM 533 C CA . ASP A 1 70 ? 8.574 -12.695 -11.006 1.00 89.56 70 ASP A CA 1
ATOM 534 C C . ASP A 1 70 ? 9.129 -13.719 -9.996 1.00 89.56 70 ASP A C 1
ATOM 536 O O . ASP A 1 70 ? 9.703 -14.739 -10.362 1.00 89.56 70 ASP A O 1
ATOM 540 N N . GLN A 1 71 ? 8.951 -13.436 -8.701 1.00 94.50 71 GLN A N 1
ATOM 541 C CA . GLN A 1 71 ? 9.563 -14.195 -7.607 1.00 94.50 71 GLN A CA 1
ATOM 542 C C . GLN A 1 71 ? 8.564 -14.484 -6.484 1.00 94.50 71 GLN A C 1
ATOM 544 O O . GLN A 1 71 ? 7.692 -13.665 -6.175 1.00 94.50 71 GLN A O 1
ATOM 549 N N . SER A 1 72 ? 8.726 -15.641 -5.836 1.00 95.56 72 SER A N 1
ATOM 550 C CA . SER A 1 72 ? 8.024 -15.994 -4.599 1.00 95.56 72 SER A CA 1
ATOM 551 C C . SER A 1 72 ? 8.857 -15.667 -3.358 1.00 95.56 72 SER A C 1
ATOM 553 O O . SER A 1 72 ? 10.056 -15.935 -3.307 1.00 95.56 72 SER A O 1
ATOM 555 N N . PHE A 1 73 ? 8.193 -15.128 -2.340 1.00 94.50 73 PHE A N 1
ATOM 556 C CA . PHE A 1 73 ? 8.770 -14.777 -1.047 1.00 94.50 73 PHE A CA 1
ATOM 557 C C . PHE A 1 73 ? 8.042 -15.534 0.063 1.00 94.50 73 PHE A C 1
ATOM 559 O O . PHE A 1 73 ? 6.810 -15.491 0.145 1.00 94.50 73 PHE A O 1
ATOM 566 N N . ALA A 1 74 ? 8.798 -16.216 0.916 1.00 93.81 74 ALA A N 1
ATOM 567 C CA . ALA A 1 74 ? 8.296 -16.795 2.154 1.00 93.81 74 ALA A CA 1
ATOM 568 C C . ALA A 1 74 ? 7.887 -15.694 3.152 1.00 93.81 74 ALA A C 1
ATOM 570 O O . ALA A 1 74 ? 8.163 -14.508 2.958 1.00 93.81 74 ALA A O 1
ATOM 571 N N . LEU A 1 75 ? 7.209 -16.081 4.235 1.00 89.44 75 LEU A N 1
ATOM 572 C CA . LEU A 1 75 ? 6.672 -15.139 5.232 1.00 89.44 75 LEU A CA 1
ATOM 573 C C . LEU A 1 75 ? 7.745 -14.328 5.975 1.00 89.44 75 LEU A C 1
ATOM 575 O O . LEU A 1 75 ? 7.451 -13.252 6.485 1.00 89.44 75 LEU A O 1
ATOM 579 N N . ASP A 1 76 ? 8.972 -14.838 6.043 1.00 89.31 76 ASP A N 1
ATOM 580 C CA . ASP A 1 76 ? 10.143 -14.156 6.603 1.00 89.31 76 ASP A CA 1
ATOM 581 C C . ASP A 1 76 ? 10.858 -13.249 5.581 1.00 89.31 76 ASP A C 1
ATOM 583 O O . ASP A 1 76 ? 11.869 -12.626 5.901 1.00 89.31 76 ASP A O 1
ATOM 587 N N . GLY A 1 77 ? 10.334 -13.161 4.355 1.00 88.75 77 GLY A N 1
ATOM 588 C CA . GLY A 1 77 ? 10.916 -12.408 3.249 1.00 88.75 77 GLY A CA 1
ATOM 589 C C . GLY A 1 77 ? 11.994 -13.167 2.474 1.00 88.75 77 GLY A C 1
ATOM 590 O O . GLY A 1 77 ? 12.554 -12.604 1.531 1.00 88.75 77 GLY A O 1
ATOM 591 N N . ALA A 1 78 ? 12.291 -14.425 2.820 1.00 93.19 78 ALA A N 1
ATOM 592 C CA . ALA A 1 78 ? 13.245 -15.224 2.067 1.00 93.19 78 ALA A CA 1
ATOM 593 C C . ALA A 1 78 ? 12.724 -15.502 0.653 1.00 93.19 78 ALA A C 1
ATOM 595 O O . ALA A 1 78 ? 11.567 -15.875 0.448 1.00 93.19 78 ALA A O 1
ATOM 596 N N . VAL A 1 79 ? 13.606 -15.342 -0.330 1.00 95.50 79 VAL A N 1
ATOM 597 C CA . VAL A 1 79 ? 13.326 -15.710 -1.716 1.00 95.50 79 VAL A CA 1
ATOM 598 C C . VAL A 1 79 ? 13.249 -17.229 -1.823 1.00 95.50 79 VAL A C 1
ATOM 600 O O . VAL A 1 79 ? 14.146 -17.932 -1.355 1.00 95.50 79 VAL A O 1
ATOM 603 N N . ILE A 1 80 ? 12.188 -17.731 -2.452 1.00 94.25 80 ILE A N 1
ATOM 604 C CA . ILE A 1 80 ? 11.992 -19.158 -2.691 1.00 94.25 80 ILE A CA 1
ATOM 605 C C . ILE A 1 80 ? 11.677 -19.435 -4.161 1.00 94.25 80 ILE A C 1
ATOM 607 O O . ILE A 1 80 ? 10.944 -18.693 -4.819 1.00 94.25 80 ILE A O 1
ATOM 611 N N . GLU A 1 81 ? 12.224 -20.542 -4.652 1.00 92.31 81 GLU A N 1
ATOM 612 C CA . GLU A 1 81 ? 12.052 -21.027 -6.021 1.00 92.31 81 GLU A CA 1
ATOM 613 C C . GLU A 1 81 ? 10.905 -22.039 -6.061 1.00 92.31 81 GLU A C 1
ATOM 615 O O . GLU A 1 81 ? 11.108 -23.250 -5.965 1.00 92.31 81 GLU A O 1
ATOM 620 N N . ILE A 1 82 ? 9.680 -21.526 -6.142 1.00 91.88 82 ILE A N 1
ATOM 621 C CA . ILE A 1 82 ? 8.463 -22.327 -6.307 1.00 91.88 82 ILE A CA 1
ATOM 622 C C . ILE A 1 82 ? 7.649 -21.801 -7.484 1.00 91.88 82 ILE A C 1
ATOM 624 O O . ILE A 1 82 ? 7.661 -20.601 -7.770 1.00 91.88 82 ILE A O 1
ATOM 628 N N . GLU A 1 83 ? 6.939 -22.705 -8.159 1.00 91.12 83 GLU A N 1
ATOM 629 C CA . GLU A 1 83 ? 6.132 -22.373 -9.333 1.00 91.12 83 GLU A CA 1
ATOM 630 C C . GLU A 1 83 ? 5.086 -21.298 -8.992 1.00 91.12 83 GLU A C 1
ATOM 632 O O . GLU A 1 83 ? 4.388 -21.443 -7.988 1.00 91.12 83 GLU A O 1
ATOM 637 N N . PRO A 1 84 ? 4.951 -20.221 -9.792 1.00 90.94 84 PRO A N 1
ATOM 638 C CA . PRO A 1 84 ? 3.966 -19.179 -9.539 1.00 90.94 84 PRO A CA 1
ATOM 639 C C . PRO A 1 84 ? 2.552 -19.755 -9.395 1.00 90.94 84 PRO A C 1
ATOM 641 O O . PRO A 1 84 ? 2.160 -20.609 -10.192 1.00 90.94 84 PRO A O 1
ATOM 644 N N . PRO A 1 85 ? 1.732 -19.249 -8.456 1.00 91.62 85 PRO A N 1
ATOM 645 C CA . PRO A 1 85 ? 0.373 -19.745 -8.293 1.00 91.62 85 PRO A CA 1
ATOM 646 C C . PRO A 1 85 ? -0.438 -19.505 -9.572 1.00 91.62 85 PRO A C 1
ATOM 648 O O . PRO A 1 85 ? -0.120 -18.621 -10.375 1.00 91.62 85 PRO A O 1
ATOM 651 N N . GLU A 1 86 ? -1.528 -20.243 -9.769 1.00 88.25 86 GLU A N 1
ATOM 652 C CA . GLU A 1 86 ? -2.424 -20.008 -10.904 1.00 88.25 86 GLU A CA 1
ATOM 653 C C . GLU A 1 86 ? -3.064 -18.610 -10.842 1.00 88.25 86 GLU A C 1
ATOM 655 O O . GLU A 1 86 ? -3.147 -17.955 -9.794 1.00 88.25 86 GLU A O 1
ATOM 660 N N . ARG A 1 87 ? -3.482 -18.067 -11.993 1.00 84.25 87 ARG A N 1
ATOM 661 C CA . ARG A 1 87 ? -4.258 -16.818 -11.979 1.00 84.25 87 ARG A CA 1
ATOM 662 C C . ARG A 1 87 ? -5.663 -17.143 -11.486 1.00 84.25 87 ARG A C 1
ATOM 664 O O . ARG A 1 87 ? -6.277 -18.055 -12.035 1.00 84.25 87 ARG A O 1
ATOM 671 N N . PRO A 1 88 ? -6.203 -16.394 -10.511 1.00 73.25 88 PRO A N 1
ATOM 672 C CA . PRO A 1 88 ? -7.587 -16.593 -10.117 1.00 73.25 88 PRO A CA 1
ATOM 673 C C . PRO A 1 88 ? -8.495 -16.390 -11.334 1.00 73.25 88 PRO A C 1
ATOM 675 O O . PRO A 1 88 ? -8.319 -15.431 -12.093 1.00 73.25 88 PRO A O 1
ATOM 678 N N . SER A 1 89 ? -9.477 -17.280 -11.507 1.00 65.81 89 SER A N 1
ATOM 679 C CA . SER A 1 89 ? -10.603 -17.021 -12.404 1.00 65.81 89 SER A CA 1
ATOM 680 C C . SER A 1 89 ? -11.247 -15.705 -11.962 1.00 65.81 89 SER A C 1
ATOM 682 O O . SER A 1 89 ? -11.395 -15.454 -10.766 1.00 65.81 89 SER A O 1
ATOM 684 N N . SER A 1 90 ? -11.479 -14.802 -12.916 1.00 57.44 90 SER A N 1
ATOM 685 C CA . SER A 1 90 ? -11.726 -13.373 -12.688 1.00 57.44 90 SER A CA 1
ATOM 686 C C . SER A 1 90 ? -12.534 -13.074 -11.418 1.00 57.44 90 SER A C 1
ATOM 688 O O . SER A 1 90 ? -13.739 -13.322 -11.366 1.00 57.44 90 SER A O 1
ATOM 690 N N . ARG A 1 91 ? -11.892 -12.492 -10.400 1.00 57.31 91 ARG A N 1
ATOM 691 C CA . ARG A 1 91 ? -12.613 -11.827 -9.311 1.00 57.31 91 ARG A CA 1
ATOM 692 C C . ARG A 1 91 ? -12.858 -10.385 -9.732 1.00 57.31 91 ARG A C 1
ATOM 694 O O . ARG A 1 91 ? -11.911 -9.680 -10.070 1.00 57.31 91 ARG A O 1
ATOM 701 N N . SER A 1 92 ? -14.115 -9.949 -9.685 1.00 55.75 92 SER A N 1
ATOM 702 C CA . SER A 1 92 ? -14.463 -8.528 -9.721 1.00 55.75 92 SER A CA 1
ATOM 703 C C . SER A 1 92 ? -13.933 -7.884 -8.441 1.00 55.75 92 SER A C 1
ATOM 705 O O . SER A 1 92 ? -14.634 -7.839 -7.432 1.00 55.75 92 SER A O 1
ATOM 707 N N . ARG A 1 93 ? -12.671 -7.448 -8.443 1.00 66.75 93 ARG A N 1
ATOM 708 C CA . ARG A 1 93 ? -12.163 -6.572 -7.385 1.00 66.75 93 ARG A CA 1
ATOM 709 C C . ARG A 1 93 ? -12.819 -5.210 -7.557 1.00 66.75 93 ARG A C 1
ATOM 711 O O . ARG A 1 93 ? -12.947 -4.722 -8.679 1.00 66.75 93 ARG A O 1
ATOM 718 N N . GLN A 1 94 ? -13.263 -4.623 -6.453 1.00 76.94 94 GLN A N 1
ATOM 719 C CA . GLN A 1 94 ? -13.766 -3.259 -6.464 1.00 76.94 94 GLN A CA 1
ATOM 720 C C . GLN A 1 94 ? -12.612 -2.333 -6.844 1.00 76.94 94 GLN A C 1
ATOM 722 O O . GLN A 1 94 ? -11.638 -2.228 -6.109 1.00 76.94 94 GLN A O 1
ATOM 727 N N . ALA A 1 95 ? -12.705 -1.699 -8.009 1.00 83.00 95 ALA A N 1
ATOM 728 C CA . ALA A 1 95 ? -11.745 -0.682 -8.401 1.00 83.00 95 ALA A CA 1
ATOM 729 C C . ALA A 1 95 ? -12.069 0.637 -7.676 1.00 83.00 95 ALA A C 1
ATOM 731 O O . ALA A 1 95 ? -13.251 0.956 -7.486 1.00 83.00 95 ALA A O 1
ATOM 732 N N . PRO A 1 96 ? -11.051 1.418 -7.282 1.00 87.75 96 PRO A N 1
ATOM 733 C CA . PRO A 1 96 ? -11.266 2.779 -6.820 1.00 87.75 96 PRO A CA 1
ATOM 734 C C . PRO A 1 96 ? -11.797 3.651 -7.968 1.00 87.75 96 PRO A C 1
ATOM 736 O O . PRO A 1 96 ? -11.809 3.260 -9.139 1.00 87.75 96 PRO A O 1
ATOM 739 N N . SER A 1 97 ? -12.239 4.866 -7.643 1.00 89.00 97 SER A N 1
ATOM 740 C CA . SER A 1 97 ? -12.537 5.852 -8.680 1.00 89.00 97 SER A CA 1
ATOM 741 C C . SER A 1 97 ? -11.284 6.168 -9.506 1.00 89.00 97 SER A C 1
ATOM 743 O O . SER A 1 97 ? -10.153 5.958 -9.065 1.00 89.00 97 SER A O 1
ATOM 745 N N . ARG A 1 98 ? -11.484 6.663 -10.735 1.00 85.88 98 ARG A N 1
ATOM 746 C CA . ARG A 1 98 ? -10.382 6.986 -11.651 1.00 85.88 98 ARG A CA 1
ATOM 747 C C . ARG A 1 98 ? -9.339 7.867 -10.951 1.00 85.88 98 ARG A C 1
ATOM 749 O O . ARG A 1 98 ? -9.700 8.888 -10.367 1.00 85.88 98 ARG A O 1
ATOM 756 N N . GLY A 1 99 ? -8.072 7.466 -11.045 1.00 83.69 99 GLY A N 1
ATOM 757 C CA . GLY A 1 99 ? -6.944 8.198 -10.468 1.00 83.69 99 GLY A CA 1
ATOM 758 C C . GLY A 1 99 ? -6.823 8.100 -8.946 1.00 83.69 99 GLY A C 1
ATOM 759 O O . GLY A 1 99 ? -6.069 8.851 -8.331 1.00 83.69 99 GLY A O 1
ATOM 760 N N . ARG A 1 100 ? -7.587 7.209 -8.305 1.00 90.69 100 ARG A N 1
ATOM 761 C CA . ARG A 1 100 ? -7.528 6.964 -6.862 1.00 90.69 100 ARG A CA 1
ATOM 762 C C . ARG A 1 100 ? -6.992 5.577 -6.556 1.00 90.69 100 ARG A C 1
ATOM 764 O O . ARG A 1 100 ? -6.918 4.712 -7.422 1.00 90.69 100 ARG A O 1
ATOM 771 N N . GLN A 1 101 ? -6.635 5.401 -5.292 1.00 93.62 101 GLN A N 1
ATOM 772 C CA . GLN A 1 101 ? -6.202 4.134 -4.718 1.00 93.62 101 GLN A CA 1
ATOM 773 C C . GLN A 1 101 ? -7.234 3.695 -3.681 1.00 93.62 101 GLN A C 1
ATOM 775 O O . GLN A 1 101 ? -7.931 4.531 -3.100 1.00 93.62 101 GLN A O 1
ATOM 780 N N . LEU A 1 102 ? -7.325 2.393 -3.445 1.00 94.75 102 LEU A N 1
ATOM 781 C CA . LEU A 1 102 ? -7.977 1.851 -2.266 1.00 94.75 102 LEU A CA 1
ATOM 782 C C . LEU A 1 102 ? -7.097 2.143 -1.054 1.00 94.75 102 LEU A C 1
ATOM 784 O O . LEU A 1 102 ? -5.921 1.787 -1.031 1.00 94.75 102 LEU A O 1
ATOM 788 N N . ASP A 1 103 ? -7.687 2.771 -0.048 1.00 95.44 103 ASP A N 1
ATOM 789 C CA . ASP A 1 103 ? -7.057 3.038 1.245 1.00 95.44 103 ASP A CA 1
ATOM 790 C C . ASP A 1 103 ? -7.326 1.941 2.276 1.00 95.44 103 ASP A C 1
ATOM 792 O O . ASP A 1 103 ? -6.856 2.016 3.411 1.00 95.44 103 ASP A O 1
ATOM 796 N N . SER A 1 104 ? -8.088 0.919 1.890 1.00 96.44 104 SER A N 1
ATOM 797 C CA . SER A 1 104 ? -8.510 -0.149 2.775 1.00 96.44 104 SER A CA 1
ATOM 798 C C . SER A 1 104 ? -8.733 -1.471 2.045 1.00 96.44 104 SER A C 1
ATOM 800 O O . SER A 1 104 ? -8.947 -1.518 0.834 1.00 96.44 104 SER A O 1
ATOM 802 N N . SER A 1 105 ? -8.648 -2.568 2.797 1.00 95.56 105 SER A N 1
ATOM 803 C CA . SER A 1 105 ? -8.825 -3.933 2.296 1.00 95.56 105 SER A CA 1
ATOM 804 C C . SER A 1 105 ? -9.435 -4.821 3.381 1.00 95.56 105 SER A C 1
ATOM 806 O O . SER A 1 105 ? -8.936 -4.862 4.507 1.00 95.56 105 SER A O 1
ATOM 808 N N . ILE A 1 106 ? -10.518 -5.530 3.057 1.00 96.25 106 ILE A N 1
ATOM 809 C CA . ILE A 1 106 ? -11.245 -6.403 3.994 1.00 96.25 106 ILE A CA 1
ATOM 810 C C . ILE A 1 106 ? -10.677 -7.825 3.921 1.00 96.25 106 ILE A C 1
ATOM 812 O O . ILE A 1 106 ? -10.411 -8.339 2.831 1.00 96.25 106 ILE A O 1
ATOM 816 N N . SER A 1 107 ? -10.478 -8.453 5.080 1.00 96.19 107 SER A N 1
ATOM 817 C CA . SER A 1 107 ? -9.988 -9.825 5.186 1.00 96.19 107 SER A CA 1
ATOM 818 C C . SER A 1 107 ? -11.018 -10.833 4.648 1.00 96.19 107 SER A C 1
ATOM 820 O O . SER A 1 107 ? -12.221 -10.590 4.743 1.00 96.19 107 SER A O 1
ATOM 822 N N . PRO A 1 108 ? -10.597 -11.981 4.085 1.00 95.25 108 PRO A N 1
ATOM 823 C CA . PRO A 1 108 ? -11.515 -12.982 3.524 1.00 95.25 108 PRO A CA 1
ATOM 824 C C . PRO A 1 108 ? -12.623 -13.478 4.467 1.00 95.25 108 PRO A C 1
ATOM 826 O O . PRO A 1 108 ? -13.728 -13.773 4.017 1.00 95.25 108 PRO A O 1
ATOM 829 N N . ASP A 1 109 ? -12.336 -13.560 5.764 1.00 96.12 109 ASP A N 1
ATOM 830 C CA . ASP A 1 109 ? -13.281 -13.925 6.830 1.00 96.12 109 ASP A CA 1
ATOM 831 C C . ASP A 1 109 ? -14.165 -12.759 7.317 1.00 96.12 109 ASP A C 1
ATOM 833 O O . ASP A 1 109 ? -14.984 -12.952 8.213 1.00 96.12 109 ASP A O 1
ATOM 837 N N . ASN A 1 110 ? -14.016 -11.559 6.742 1.00 96.69 110 ASN A N 1
ATOM 838 C CA . ASN A 1 110 ? -14.668 -10.308 7.148 1.00 96.69 110 ASN A CA 1
ATOM 839 C C . ASN A 1 110 ? -14.431 -9.905 8.614 1.00 96.69 110 ASN A C 1
ATOM 841 O O . ASN A 1 110 ? -15.173 -9.089 9.154 1.00 96.69 110 ASN A O 1
ATOM 845 N N . ALA A 1 111 ? -13.409 -10.443 9.283 1.00 96.62 111 ALA A N 1
ATOM 846 C CA . ALA A 1 111 ? -13.117 -10.074 10.665 1.00 96.62 111 ALA A CA 1
ATOM 847 C C . ALA A 1 111 ? -12.402 -8.718 10.767 1.00 96.62 111 ALA A C 1
ATOM 849 O O . ALA A 1 111 ? -12.651 -7.954 11.704 1.00 96.62 111 ALA A O 1
ATOM 850 N N . TRP A 1 112 ? -11.532 -8.416 9.800 1.00 98.00 112 TRP A N 1
ATOM 851 C CA . TRP A 1 112 ? -10.645 -7.261 9.811 1.00 98.00 112 TRP A CA 1
ATOM 852 C C . TRP A 1 112 ? -10.761 -6.433 8.536 1.00 98.00 112 TRP A C 1
ATOM 854 O O . TRP A 1 112 ? -10.911 -6.944 7.429 1.00 98.00 112 TRP A O 1
ATOM 864 N N . LYS A 1 113 ? -10.598 -5.127 8.694 1.00 97.81 113 LYS A N 1
ATOM 865 C CA . LYS A 1 113 ? -10.396 -4.158 7.626 1.00 97.81 113 LYS A CA 1
ATOM 866 C C . LYS A 1 113 ? -9.039 -3.505 7.861 1.00 97.81 113 LYS A C 1
ATOM 868 O O . LYS A 1 113 ? -8.869 -2.763 8.825 1.00 97.81 113 LYS A O 1
ATOM 873 N N . ALA A 1 114 ? -8.074 -3.796 6.996 1.00 98.19 114 ALA A N 1
ATOM 874 C CA . ALA A 1 114 ? -6.823 -3.050 6.949 1.00 98.19 114 ALA A CA 1
ATOM 875 C C . ALA A 1 114 ? -7.112 -1.654 6.387 1.00 98.19 114 ALA A C 1
ATOM 877 O O . ALA A 1 114 ? -7.819 -1.548 5.386 1.00 98.19 114 ALA A O 1
ATOM 878 N N . VAL A 1 115 ? -6.599 -0.604 7.024 1.00 97.94 115 VAL A N 1
ATOM 879 C CA . VAL A 1 115 ? -6.791 0.800 6.641 1.00 97.94 115 VAL A CA 1
ATOM 880 C C . VAL A 1 115 ? -5.451 1.519 6.702 1.00 97.94 115 VAL A C 1
ATOM 882 O O . VAL A 1 115 ? -4.766 1.452 7.722 1.00 97.94 115 VAL A O 1
ATOM 885 N N . SER A 1 116 ? -5.107 2.236 5.636 1.00 97.50 116 SER A N 1
ATOM 886 C CA . SER A 1 116 ? -4.022 3.213 5.641 1.00 97.50 116 SER A CA 1
ATOM 887 C C . SER A 1 116 ? -4.521 4.538 6.222 1.00 97.50 116 SER A C 1
ATOM 889 O O . SER A 1 116 ? -5.463 5.142 5.706 1.00 97.50 116 SER A O 1
ATOM 891 N N . ARG A 1 117 ? -3.909 4.996 7.314 1.00 95.31 117 ARG A N 1
ATOM 892 C CA . ARG A 1 117 ? -4.207 6.269 7.980 1.00 95.31 117 ARG A CA 1
ATOM 893 C C . ARG A 1 117 ? -2.915 6.875 8.507 1.00 95.31 117 ARG A C 1
ATOM 895 O O . ARG A 1 117 ? -2.110 6.181 9.120 1.00 95.31 117 ARG A O 1
ATOM 902 N N . ASP A 1 118 ? -2.717 8.167 8.257 1.00 94.19 118 ASP A N 1
ATOM 903 C CA . ASP A 1 118 ? -1.533 8.916 8.701 1.00 94.19 118 ASP A CA 1
ATOM 904 C C . ASP A 1 118 ? -0.209 8.218 8.331 1.00 94.19 118 ASP A C 1
ATOM 906 O O . ASP A 1 118 ? 0.710 8.082 9.138 1.00 94.19 118 ASP A O 1
ATOM 910 N N . GLY A 1 119 ? -0.146 7.704 7.097 1.00 95.38 119 GLY A N 1
ATOM 911 C CA . GLY A 1 119 ? 1.013 6.990 6.560 1.00 95.38 119 GLY A CA 1
ATOM 912 C C . GLY A 1 119 ? 1.220 5.581 7.121 1.00 95.38 119 GLY A C 1
ATOM 913 O O . GLY A 1 119 ? 2.198 4.945 6.747 1.00 95.38 119 GLY A O 1
ATOM 914 N N . ASN A 1 120 ? 0.333 5.078 7.982 1.00 98.19 120 ASN A N 1
ATOM 915 C CA . ASN A 1 120 ? 0.461 3.793 8.665 1.00 98.19 120 ASN A CA 1
ATOM 916 C C . ASN A 1 120 ? -0.721 2.860 8.395 1.00 98.19 120 ASN A C 1
ATOM 918 O O . ASN A 1 120 ? -1.816 3.314 8.088 1.00 98.19 120 ASN A O 1
ATOM 922 N N . ILE A 1 121 ? -0.519 1.553 8.574 1.00 98.50 121 ILE A N 1
ATOM 923 C CA . ILE A 1 121 ? -1.588 0.557 8.478 1.00 98.50 121 ILE A CA 1
ATOM 924 C C . ILE A 1 121 ? -2.109 0.205 9.872 1.00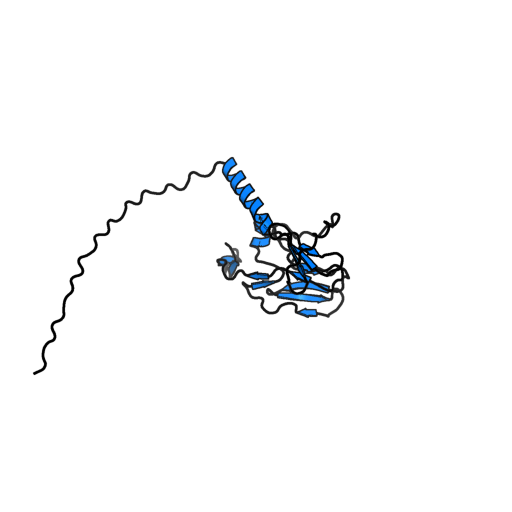 98.50 121 ILE A C 1
ATOM 926 O O . ILE A 1 121 ? -1.350 -0.163 10.777 1.00 98.50 121 ILE A O 1
ATOM 930 N N . LEU A 1 122 ? -3.430 0.255 10.011 1.00 98.25 122 LEU A N 1
ATOM 931 C CA . LEU A 1 122 ? -4.179 -0.259 11.150 1.00 98.25 122 LEU A CA 1
ATOM 932 C C . LEU A 1 122 ? -5.137 -1.353 10.678 1.00 98.25 122 LEU A C 1
ATOM 934 O O . LEU A 1 122 ? -5.674 -1.285 9.575 1.00 98.25 122 LEU A O 1
ATOM 938 N N . LEU A 1 123 ? -5.381 -2.344 11.526 1.00 98.19 123 LEU A N 1
ATOM 939 C CA . LEU A 1 123 ? -6.489 -3.276 11.376 1.00 98.19 123 LEU A CA 1
ATOM 940 C C . LEU A 1 123 ? -7.630 -2.794 12.263 1.00 98.19 123 LEU A C 1
ATOM 942 O O . LEU A 1 123 ? -7.449 -2.640 13.466 1.00 98.19 123 LEU A O 1
ATOM 946 N N . GLU A 1 124 ? -8.798 -2.579 11.678 1.00 98.00 124 GLU A N 1
ATOM 947 C CA . GLU A 1 124 ? -10.041 -2.274 12.384 1.00 98.00 124 GLU A CA 1
ATOM 948 C C . GLU A 1 124 ? -10.968 -3.487 12.282 1.00 98.00 124 GLU A C 1
ATOM 950 O O . GLU A 1 124 ? -11.096 -4.083 11.211 1.00 98.00 124 GLU A O 1
ATOM 955 N N . GLY A 1 125 ? -11.611 -3.882 13.377 1.00 97.75 125 GLY A N 1
ATOM 956 C CA . GLY A 1 125 ? -12.643 -4.909 13.336 1.00 97.75 125 GLY A CA 1
ATOM 957 C C . GLY A 1 125 ? -13.834 -4.421 12.512 1.00 97.75 125 GLY A C 1
ATOM 958 O O . GLY A 1 125 ? -14.277 -3.291 12.693 1.00 97.75 125 GLY A O 1
ATOM 959 N N . VAL A 1 126 ? -14.360 -5.252 11.610 1.00 96.38 126 VAL A N 1
ATOM 960 C CA . VAL A 1 126 ? -15.467 -4.836 10.721 1.00 96.38 126 VAL A CA 1
ATOM 961 C C . VAL A 1 126 ? -16.741 -4.542 11.519 1.00 96.38 126 VAL A C 1
ATOM 963 O O . VAL A 1 126 ? -17.327 -3.476 11.359 1.00 96.38 126 VAL A O 1
ATOM 966 N N . ASP A 1 127 ? -17.097 -5.442 12.440 1.00 94.69 127 ASP A N 1
ATOM 967 C CA . ASP A 1 127 ? -18.290 -5.340 13.298 1.00 94.69 127 ASP A CA 1
ATOM 968 C C . ASP A 1 127 ? -17.934 -5.284 14.796 1.00 94.69 127 ASP A C 1
ATOM 970 O O . ASP A 1 127 ? -18.744 -5.605 15.667 1.00 94.69 127 ASP A O 1
ATOM 974 N N . THR A 1 128 ? -16.688 -4.936 15.131 1.00 94.38 128 THR A N 1
ATOM 975 C CA . THR A 1 128 ? -16.214 -4.888 16.523 1.00 94.38 128 THR A CA 1
ATOM 976 C C . THR A 1 128 ? -15.322 -3.680 16.754 1.00 94.38 128 THR A C 1
ATOM 978 O O . THR A 1 128 ? -14.585 -3.291 15.860 1.00 94.38 128 THR A O 1
ATOM 981 N N . GLU A 1 129 ? -15.264 -3.175 17.984 1.00 95.62 129 GLU A N 1
ATOM 982 C CA . GLU A 1 129 ? -14.376 -2.062 18.372 1.00 95.62 129 GLU A CA 1
ATOM 983 C C . GLU A 1 129 ? -12.894 -2.464 18.517 1.00 95.62 129 GLU A C 1
ATOM 985 O O . GLU A 1 129 ? -12.070 -1.711 19.039 1.00 95.62 129 GLU A O 1
ATOM 990 N N . ARG A 1 130 ? -12.532 -3.678 18.090 1.00 96.06 130 ARG A N 1
ATOM 991 C CA . ARG A 1 130 ? -11.150 -4.157 18.137 1.00 96.06 130 ARG A CA 1
ATOM 992 C C . ARG A 1 130 ? -10.325 -3.438 17.081 1.00 96.06 130 ARG A C 1
ATOM 994 O O . ARG A 1 130 ? -10.774 -3.258 15.954 1.00 96.06 130 ARG A O 1
ATOM 1001 N N . TRP A 1 131 ? -9.096 -3.094 17.430 1.00 96.38 131 TRP A N 1
ATOM 1002 C CA . TRP A 1 131 ? -8.129 -2.558 16.487 1.00 96.38 131 TRP A CA 1
ATOM 1003 C C . TRP A 1 131 ? -6.723 -3.050 16.820 1.00 96.38 131 TRP A C 1
ATOM 1005 O O . TRP A 1 131 ? -6.435 -3.423 17.959 1.00 96.38 131 TRP A O 1
ATOM 1015 N N . GLN A 1 132 ? -5.854 -3.065 15.816 1.00 96.69 132 GLN A N 1
ATOM 1016 C CA . GLN A 1 132 ? -4.453 -3.443 15.944 1.00 96.69 132 GLN A CA 1
ATOM 1017 C C . GLN A 1 132 ? -3.593 -2.563 15.040 1.00 96.69 132 GLN A C 1
ATOM 1019 O O . GLN A 1 132 ? -3.963 -2.266 13.909 1.00 96.69 132 GLN A O 1
ATOM 1024 N N . VAL A 1 133 ? -2.423 -2.164 15.528 1.00 96.88 133 VAL A N 1
ATOM 1025 C CA . VAL A 1 133 ? -1.442 -1.426 14.726 1.00 96.88 133 VAL A CA 1
ATOM 1026 C C . VAL A 1 133 ? -0.556 -2.410 13.970 1.00 96.88 133 VAL A C 1
ATOM 1028 O O . VAL A 1 133 ? -0.042 -3.352 14.573 1.00 96.88 133 VAL A O 1
ATOM 1031 N N . VAL A 1 134 ? -0.371 -2.186 12.667 1.00 97.19 134 VAL A N 1
ATOM 1032 C CA . VAL A 1 134 ? 0.551 -2.969 11.825 1.00 97.19 134 VAL A CA 1
ATOM 1033 C C . VAL A 1 134 ? 1.873 -2.227 11.646 1.00 97.19 134 VAL A C 1
ATOM 1035 O O . VAL A 1 134 ? 2.933 -2.842 11.724 1.00 97.19 134 VAL A O 1
ATOM 1038 N N . THR A 1 135 ? 1.830 -0.905 11.457 1.00 97.88 135 THR A N 1
ATOM 1039 C CA . THR A 1 135 ? 3.025 -0.063 11.280 1.00 97.88 135 THR A CA 1
ATOM 1040 C C . THR A 1 135 ? 2.948 1.201 12.135 1.00 97.88 135 THR A C 1
ATOM 1042 O O . THR A 1 135 ? 1.858 1.693 12.420 1.00 97.88 135 THR A O 1
ATOM 1045 N N . VAL A 1 136 ? 4.105 1.744 12.527 1.00 97.75 136 VAL A N 1
ATOM 1046 C CA . VAL A 1 136 ? 4.206 2.982 13.337 1.00 97.75 136 VAL A CA 1
ATOM 1047 C C . VAL A 1 136 ? 5.198 4.011 12.789 1.00 97.75 136 VAL A C 1
ATOM 1049 O O . VAL A 1 136 ? 5.346 5.089 13.353 1.00 97.75 136 VAL 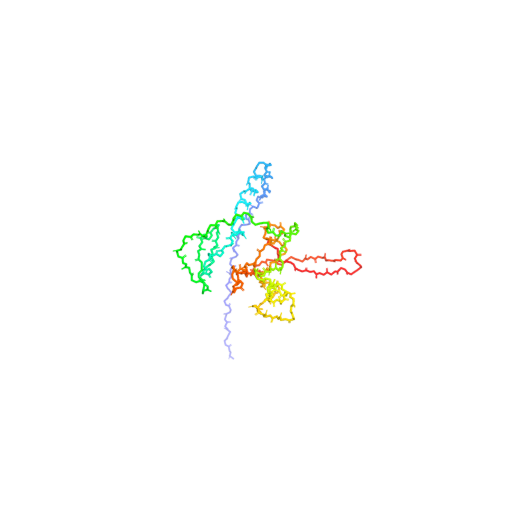A O 1
ATOM 1052 N N . GLU A 1 137 ? 5.904 3.684 11.710 1.00 97.50 137 GLU A N 1
ATOM 1053 C CA . GLU A 1 137 ? 7.006 4.496 11.176 1.00 97.50 137 GLU A CA 1
ATOM 1054 C C . GLU A 1 137 ? 6.547 5.504 10.114 1.00 97.50 137 GLU A C 1
ATOM 1056 O O . GLU A 1 137 ? 7.366 6.247 9.576 1.00 97.50 137 GLU A O 1
ATOM 1061 N N . GLY A 1 138 ? 5.259 5.499 9.764 1.00 96.25 138 GLY A N 1
ATOM 1062 C CA . GLY A 1 138 ? 4.703 6.352 8.723 1.00 96.25 138 GLY A CA 1
ATOM 1063 C C . GLY A 1 138 ? 4.914 7.839 9.008 1.00 96.25 138 GLY A C 1
ATOM 1064 O O . GLY A 1 138 ? 4.776 8.309 10.137 1.00 96.25 138 GLY A O 1
ATOM 1065 N N . THR A 1 139 ? 5.247 8.580 7.957 1.00 93.69 139 THR A N 1
ATOM 1066 C CA . THR A 1 139 ? 5.442 10.031 7.944 1.00 93.69 139 THR A CA 1
ATOM 1067 C C . THR A 1 139 ? 4.749 10.634 6.715 1.00 93.69 139 THR A C 1
ATOM 1069 O O . THR A 1 139 ? 4.036 9.954 5.978 1.00 93.69 139 THR A O 1
ATOM 1072 N N . ASN A 1 140 ? 4.967 11.922 6.447 1.00 88.06 140 ASN A N 1
ATOM 1073 C CA . ASN A 1 140 ? 4.486 12.558 5.220 1.00 88.06 140 ASN A CA 1
ATOM 1074 C C . ASN A 1 140 ? 5.157 12.011 3.943 1.00 88.06 140 ASN A C 1
ATOM 1076 O O . ASN A 1 140 ? 4.560 12.108 2.872 1.00 88.06 140 ASN A O 1
ATOM 1080 N N . VAL A 1 141 ? 6.364 11.442 4.052 1.00 91.31 141 VAL A N 1
ATOM 1081 C CA . VAL A 1 141 ? 7.137 10.890 2.921 1.00 91.31 141 VAL A CA 1
ATOM 1082 C C . VAL A 1 141 ? 7.313 9.375 2.986 1.00 91.31 141 VAL A C 1
ATOM 1084 O O . VAL A 1 141 ? 7.661 8.764 1.984 1.00 91.31 141 VAL A O 1
ATOM 1087 N N . LEU A 1 142 ? 7.072 8.752 4.140 1.00 95.56 142 LEU A N 1
ATOM 1088 C CA . LEU A 1 142 ? 7.096 7.301 4.295 1.00 95.56 142 LEU A CA 1
ATOM 1089 C C . LEU A 1 142 ? 5.678 6.800 4.549 1.00 95.56 142 LEU A C 1
ATOM 1091 O O . LEU A 1 142 ? 5.099 7.124 5.581 1.00 95.56 142 LEU A O 1
ATOM 1095 N N . LYS A 1 143 ? 5.108 6.025 3.626 1.00 96.00 143 LYS A N 1
ATOM 1096 C CA . LYS A 1 143 ? 3.701 5.606 3.694 1.00 96.00 143 LYS A CA 1
ATOM 1097 C C . LYS A 1 143 ? 3.555 4.102 3.511 1.00 96.00 143 LYS A C 1
ATOM 1099 O O . LYS A 1 143 ? 4.280 3.487 2.731 1.00 96.00 143 LYS A O 1
ATOM 1104 N N . TYR A 1 144 ? 2.582 3.521 4.196 1.00 97.88 144 TYR A N 1
ATOM 1105 C CA . TYR A 1 144 ? 2.256 2.102 4.124 1.00 97.88 144 TYR A CA 1
ATOM 1106 C C . TYR A 1 144 ? 0.828 1.910 3.608 1.00 97.88 144 TYR A C 1
ATOM 1108 O O . TYR A 1 144 ? -0.093 2.565 4.077 1.00 97.88 144 TYR A O 1
ATOM 1116 N N . GLY A 1 145 ? 0.629 1.019 2.634 1.00 95.12 145 GLY A N 1
ATOM 1117 C CA . GLY A 1 145 ? -0.707 0.633 2.151 1.00 95.12 145 GLY A CA 1
ATOM 1118 C C . GLY A 1 145 ? -1.415 1.631 1.222 1.00 95.12 145 GLY A C 1
ATOM 1119 O O . GLY A 1 145 ? -2.406 1.256 0.607 1.00 95.12 145 GLY A O 1
ATOM 1120 N N . THR A 1 146 ? -0.893 2.851 1.061 1.00 94.44 146 THR A N 1
ATOM 1121 C CA . THR A 1 146 ? -1.273 3.847 0.035 1.00 94.44 146 THR A CA 1
ATOM 1122 C C . THR A 1 146 ? -0.096 4.776 -0.260 1.00 94.44 146 THR A C 1
ATOM 1124 O O . THR A 1 146 ? 0.698 5.039 0.643 1.00 94.44 146 THR A O 1
ATOM 1127 N N . ALA A 1 147 ? -0.020 5.344 -1.464 1.00 91.56 147 ALA A N 1
ATOM 1128 C CA . ALA A 1 147 ? 1.018 6.320 -1.832 1.00 91.56 147 ALA A CA 1
ATOM 1129 C C . ALA A 1 147 ? 0.474 7.754 -2.006 1.00 91.56 147 ALA A C 1
ATOM 1131 O O . ALA A 1 147 ? -0.703 8.012 -1.746 1.00 91.56 147 ALA A O 1
ATOM 1132 N N . SER A 1 148 ? 1.318 8.685 -2.473 1.00 89.81 148 SER A N 1
ATOM 1133 C CA . SER A 1 148 ? 0.871 9.984 -3.010 1.00 89.81 148 SER A CA 1
ATOM 1134 C C . SER A 1 148 ? -0.150 9.836 -4.144 1.00 89.81 148 SER A C 1
ATOM 1136 O O . SER A 1 148 ? -0.290 8.779 -4.772 1.00 89.81 148 SER A O 1
ATOM 1138 N N . TRP A 1 149 ? -0.874 10.921 -4.430 1.00 87.50 149 TRP A N 1
ATOM 1139 C CA . TRP A 1 149 ? -1.921 10.928 -5.457 1.00 87.50 149 TRP A CA 1
ATOM 1140 C C . TRP A 1 149 ? -1.394 10.545 -6.852 1.00 87.50 149 TRP A C 1
ATOM 1142 O O . TRP A 1 149 ? -2.088 9.859 -7.605 1.00 87.50 149 TRP A O 1
ATOM 1152 N N . VAL A 1 150 ? -0.139 10.895 -7.157 1.00 87.50 150 VAL A N 1
ATOM 1153 C CA . VAL A 1 150 ? 0.531 10.615 -8.440 1.00 87.50 150 VAL A CA 1
ATOM 1154 C C . VAL A 1 150 ? 0.533 9.122 -8.782 1.00 87.50 150 VAL A C 1
ATOM 1156 O O . VAL A 1 150 ? 0.347 8.759 -9.940 1.00 87.50 150 VAL A O 1
ATOM 1159 N N . TYR A 1 151 ? 0.673 8.229 -7.798 1.00 89.06 151 TYR A N 1
ATOM 1160 C CA . TYR A 1 151 ? 0.655 6.784 -8.061 1.00 89.06 151 TYR A CA 1
ATOM 1161 C C . TYR A 1 151 ? -0.706 6.300 -8.575 1.00 89.06 151 TYR A C 1
ATOM 1163 O O . TYR A 1 151 ? -0.759 5.422 -9.435 1.00 89.06 151 TYR A O 1
ATOM 1171 N N . GLY A 1 152 ? -1.799 6.884 -8.079 1.00 88.62 152 GLY A N 1
ATOM 1172 C CA . GLY A 1 152 ? -3.147 6.571 -8.546 1.00 88.62 152 GLY A CA 1
ATOM 1173 C C . GLY A 1 152 ? -3.438 7.179 -9.918 1.00 88.62 152 GLY A C 1
ATOM 1174 O O . GLY A 1 152 ? -3.905 6.471 -10.808 1.00 88.62 152 GLY A O 1
ATOM 1175 N N . GLU A 1 153 ? -3.157 8.472 -10.109 1.00 85.62 153 GLU A N 1
ATOM 1176 C CA . GLU A 1 153 ? -3.469 9.181 -11.363 1.00 85.62 153 GLU A CA 1
ATOM 1177 C C . GLU A 1 153 ? -2.545 8.771 -12.509 1.00 85.62 153 GLU A C 1
ATOM 1179 O O . GLU A 1 153 ? -3.012 8.410 -13.591 1.00 85.62 153 GLU A O 1
ATOM 1184 N N . GLU A 1 154 ? -1.236 8.819 -12.274 1.00 82.94 154 GLU A N 1
ATOM 1185 C CA . GLU A 1 154 ? -0.247 8.670 -13.333 1.00 82.94 154 GLU A CA 1
ATOM 1186 C C . GLU A 1 154 ? 0.199 7.227 -13.491 1.00 82.94 154 GLU A C 1
ATOM 1188 O O . GLU A 1 154 ? 0.462 6.804 -14.611 1.00 82.94 154 GLU A O 1
ATOM 1193 N N . LEU A 1 155 ? 0.278 6.444 -12.414 1.00 83.88 155 LEU A N 1
ATOM 1194 C CA . LEU A 1 155 ? 0.825 5.082 -12.469 1.00 83.88 155 LEU A CA 1
ATOM 1195 C C . LEU A 1 155 ? -0.250 3.987 -12.409 1.00 83.88 155 LEU A C 1
ATOM 1197 O O . LEU A 1 155 ? 0.078 2.818 -12.600 1.00 83.88 155 LEU A O 1
ATOM 1201 N N . ASP A 1 156 ? -1.523 4.356 -12.216 1.00 83.62 156 ASP A N 1
ATOM 1202 C CA . ASP A 1 156 ? -2.675 3.446 -12.098 1.00 83.62 156 ASP A CA 1
ATOM 1203 C C . ASP A 1 156 ? -2.468 2.355 -11.024 1.00 83.62 156 ASP A C 1
ATOM 1205 O O . ASP A 1 156 ? -2.920 1.210 -11.148 1.00 83.62 156 ASP A O 1
ATOM 1209 N N . VAL A 1 157 ? -1.740 2.698 -9.957 1.00 88.00 157 VAL A N 1
ATOM 1210 C CA . VAL A 1 157 ? -1.614 1.866 -8.758 1.00 88.00 157 VAL A CA 1
ATOM 1211 C C . VAL A 1 157 ? -2.902 2.014 -7.967 1.00 88.00 157 VAL A C 1
ATOM 1213 O O . VAL A 1 157 ? -3.148 3.042 -7.351 1.00 88.00 157 VAL A O 1
ATOM 1216 N N . GLN A 1 158 ? -3.750 0.993 -8.024 1.00 90.38 158 GLN A N 1
ATOM 1217 C CA . GLN A 1 158 ? -5.093 1.036 -7.440 1.00 90.38 158 GLN A CA 1
ATOM 1218 C C . GLN A 1 158 ? -5.171 0.400 -6.053 1.00 90.38 158 GLN A C 1
ATOM 1220 O O . GLN A 1 158 ? -6.052 0.748 -5.276 1.00 90.38 158 GLN A O 1
ATOM 1225 N N . GLU A 1 159 ? -4.286 -0.541 -5.742 1.00 91.12 159 GLU A N 1
ATOM 1226 C CA . GLU A 1 159 ? -4.275 -1.285 -4.485 1.00 91.12 159 GLU A CA 1
ATOM 1227 C C . GLU A 1 159 ? -2.833 -1.500 -4.023 1.00 91.12 159 GLU A C 1
ATOM 1229 O O . GLU A 1 159 ? -1.924 -1.639 -4.843 1.00 91.12 159 GLU A O 1
ATOM 1234 N N . ALA A 1 160 ? -2.637 -1.519 -2.706 1.00 94.00 160 ALA A N 1
ATOM 1235 C CA . ALA A 1 160 ? -1.330 -1.702 -2.080 1.00 94.00 160 ALA A CA 1
ATOM 1236 C C . ALA A 1 160 ? -1.398 -2.574 -0.812 1.00 94.00 160 ALA A C 1
ATOM 1238 O O . ALA A 1 160 ? -0.492 -2.518 0.019 1.00 94.00 160 ALA A O 1
ATOM 1239 N N . MET A 1 161 ? -2.474 -3.360 -0.649 1.00 95.19 161 MET A N 1
ATOM 1240 C CA . MET A 1 161 ? -2.730 -4.239 0.499 1.00 95.19 161 MET A CA 1
ATOM 1241 C C . MET A 1 161 ? -3.485 -5.508 0.069 1.00 95.19 161 MET A C 1
ATOM 1243 O O . MET A 1 161 ? -4.594 -5.428 -0.462 1.00 95.19 161 MET A O 1
ATOM 1247 N N . TRP A 1 162 ? -2.921 -6.686 0.349 1.00 93.44 162 TRP A N 1
ATOM 1248 C CA . TRP A 1 162 ? -3.448 -7.988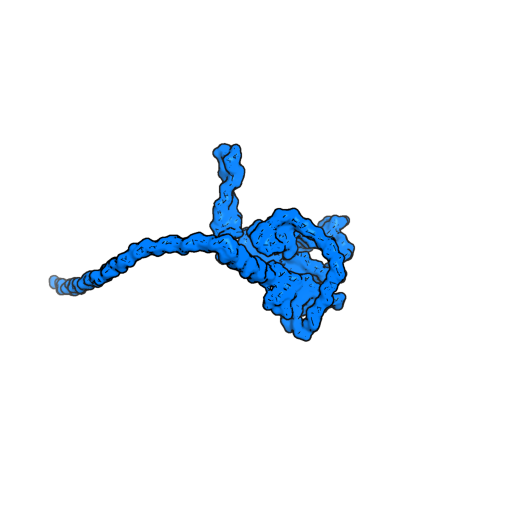 -0.069 1.00 93.44 162 TRP A CA 1
ATOM 1249 C C . TRP A 1 162 ? -3.443 -9.000 1.074 1.00 93.44 162 TRP A C 1
ATOM 1251 O O . TRP A 1 162 ? -2.392 -9.475 1.513 1.00 93.44 162 TRP A O 1
ATOM 1261 N N . TRP A 1 163 ? -4.638 -9.382 1.514 1.00 94.38 163 TRP A N 1
ATOM 1262 C CA . TRP A 1 163 ? -4.820 -10.428 2.513 1.00 94.38 163 TRP A CA 1
ATOM 1263 C C . TRP A 1 163 ? -4.472 -11.813 1.977 1.00 94.38 163 TRP A C 1
ATOM 1265 O O . TRP A 1 163 ? -4.784 -12.161 0.832 1.00 94.38 163 TRP A O 1
ATOM 1275 N N . ARG A 1 164 ? -3.871 -12.623 2.846 1.00 93.62 164 ARG A N 1
ATOM 1276 C CA . ARG A 1 164 ? -3.739 -14.065 2.670 1.00 93.62 164 ARG A CA 1
ATOM 1277 C C . ARG A 1 164 ? -5.114 -14.719 2.743 1.00 93.62 164 ARG A C 1
ATOM 1279 O O . ARG A 1 164 ? -6.004 -14.219 3.427 1.00 93.62 164 ARG A O 1
ATOM 1286 N N . GLY A 1 165 ? -5.295 -15.831 2.031 1.00 91.56 165 GLY A N 1
ATOM 1287 C CA . GLY A 1 165 ? -6.600 -16.490 1.890 1.00 91.56 165 GLY A CA 1
ATOM 1288 C C . GLY A 1 165 ? -7.241 -16.953 3.204 1.00 91.56 165 GLY A C 1
ATOM 1289 O O . GLY A 1 165 ? -8.459 -17.072 3.264 1.00 91.56 165 GLY A O 1
ATOM 1290 N N . ASP A 1 166 ? -6.439 -17.167 4.246 1.00 92.94 166 ASP A N 1
ATOM 1291 C CA . ASP A 1 166 ? -6.855 -17.574 5.593 1.00 92.94 166 ASP A CA 1
ATOM 1292 C C . ASP A 1 166 ? -7.037 -16.393 6.572 1.00 92.94 166 ASP A C 1
ATOM 1294 O O . ASP A 1 166 ? -7.207 -16.612 7.769 1.00 92.94 166 ASP A O 1
ATOM 1298 N N . SER A 1 167 ? -6.959 -15.144 6.094 1.00 94.62 167 SER A N 1
ATOM 1299 C CA . SER A 1 167 ? -6.998 -13.914 6.905 1.00 94.62 167 SER A CA 1
ATOM 1300 C C . SER A 1 167 ? -5.876 -13.757 7.943 1.00 94.62 167 SER A C 1
ATOM 1302 O O . SER A 1 167 ? -5.922 -12.830 8.747 1.00 94.62 167 SER A O 1
ATOM 1304 N N . GLN A 1 168 ? -4.852 -14.613 7.945 1.00 91.88 168 GLN A N 1
ATOM 1305 C CA . GLN A 1 168 ? -3.782 -14.584 8.956 1.00 91.88 168 GLN A CA 1
ATOM 1306 C C . GLN A 1 168 ? -2.524 -13.828 8.498 1.00 91.88 168 GLN A C 1
ATOM 1308 O O . GLN A 1 168 ? -1.529 -13.784 9.217 1.00 91.88 168 GLN A O 1
ATOM 1313 N N . GLY A 1 169 ? -2.538 -13.242 7.300 1.00 91.62 169 GLY A N 1
ATOM 1314 C CA . GLY A 1 169 ? -1.403 -12.501 6.755 1.00 91.62 169 GLY A CA 1
ATOM 1315 C C . GLY A 1 169 ? -1.843 -11.361 5.850 1.00 91.62 169 GLY A C 1
ATOM 1316 O O . GLY A 1 169 ? -2.861 -11.460 5.166 1.00 91.62 169 GLY A O 1
ATOM 1317 N N . LEU A 1 170 ? -1.056 -10.290 5.830 1.00 93.75 170 LEU A N 1
ATOM 1318 C CA . LEU A 1 170 ? -1.262 -9.124 4.979 1.00 93.75 170 LEU A CA 1
ATOM 1319 C C . LEU A 1 170 ? 0.067 -8.767 4.312 1.00 93.75 170 LEU A C 1
ATOM 1321 O O . LEU A 1 170 ? 1.054 -8.520 4.998 1.00 93.75 170 LEU A O 1
ATOM 1325 N N . VAL A 1 171 ? 0.083 -8.720 2.982 1.00 93.19 171 VAL A N 1
ATOM 1326 C CA . VAL A 1 171 ? 1.179 -8.119 2.208 1.00 93.19 171 VAL A CA 1
ATOM 1327 C C . VAL A 1 171 ? 0.768 -6.705 1.837 1.00 93.19 171 VAL A C 1
ATOM 1329 O O . VAL A 1 171 ? -0.385 -6.474 1.478 1.00 93.19 171 VAL A O 1
ATOM 1332 N N . TYR A 1 172 ? 1.694 -5.759 1.916 1.00 94.56 172 TYR A N 1
ATOM 1333 C CA . TYR A 1 172 ? 1.437 -4.367 1.574 1.00 94.56 172 TYR A CA 1
ATOM 1334 C C . TYR A 1 172 ? 2.683 -3.685 1.017 1.00 94.56 172 TYR A C 1
ATOM 1336 O O . TYR A 1 172 ? 3.804 -4.151 1.220 1.00 94.56 172 TYR A O 1
ATOM 1344 N N . TYR A 1 173 ? 2.494 -2.563 0.326 1.00 93.56 173 TYR A N 1
ATOM 1345 C CA . TYR A 1 173 ? 3.611 -1.722 -0.098 1.00 93.56 173 TYR A CA 1
ATOM 1346 C C . TYR A 1 173 ? 4.036 -0.727 0.978 1.00 93.56 173 TYR A C 1
ATOM 1348 O O . TYR A 1 173 ? 3.210 -0.149 1.690 1.00 93.56 173 TYR A O 1
ATOM 1356 N N . ARG A 1 174 ? 5.353 -0.512 1.031 1.00 94.94 174 ARG A N 1
ATOM 1357 C CA . ARG A 1 174 ? 6.029 0.598 1.703 1.00 94.94 174 ARG A CA 1
ATOM 1358 C C . ARG A 1 174 ? 6.502 1.567 0.624 1.00 94.94 174 ARG A C 1
ATOM 1360 O O . ARG A 1 174 ? 7.348 1.207 -0.191 1.00 94.94 174 ARG A O 1
ATOM 1367 N N . PHE A 1 175 ? 5.967 2.778 0.628 1.00 93.69 175 PHE A N 1
ATOM 1368 C CA . PHE A 1 175 ? 6.340 3.850 -0.286 1.00 93.69 175 PHE A CA 1
ATOM 1369 C C . PHE A 1 175 ? 7.297 4.800 0.422 1.00 93.69 175 PHE A C 1
ATOM 1371 O O . PHE A 1 175 ? 6.922 5.430 1.410 1.00 93.69 175 PHE A O 1
ATOM 1378 N N . ASP A 1 176 ? 8.526 4.884 -0.079 1.00 94.50 176 ASP A N 1
ATOM 1379 C CA . ASP A 1 176 ? 9.543 5.814 0.406 1.00 94.50 176 ASP A CA 1
ATOM 1380 C C . ASP A 1 176 ? 9.712 6.950 -0.609 1.00 94.50 176 ASP A C 1
ATOM 1382 O O . ASP A 1 176 ? 10.355 6.806 -1.648 1.00 94.50 176 ASP A O 1
ATOM 1386 N N . GLU A 1 177 ? 9.076 8.079 -0.317 1.00 92.00 177 GLU A N 1
ATOM 1387 C CA . GLU A 1 177 ? 9.058 9.282 -1.149 1.00 92.00 177 GLU A CA 1
ATOM 1388 C C . GLU A 1 177 ? 10.094 10.316 -0.674 1.00 92.00 177 GLU A C 1
ATOM 1390 O O . GLU A 1 177 ? 10.067 11.464 -1.112 1.00 92.00 177 GLU A O 1
ATOM 1395 N N . SER A 1 178 ? 11.029 9.937 0.209 1.00 92.31 178 SER A N 1
ATOM 1396 C CA . SER A 1 178 ? 12.021 10.858 0.792 1.00 92.31 178 SER A CA 1
ATOM 1397 C C . SER A 1 178 ? 12.933 11.526 -0.242 1.00 92.31 178 SER A C 1
ATOM 1399 O O . SER A 1 178 ? 13.396 12.644 -0.025 1.00 92.31 178 SER A O 1
ATOM 1401 N N . ASN A 1 179 ? 13.156 10.864 -1.380 1.00 92.06 179 ASN A N 1
ATOM 1402 C CA . ASN A 1 179 ? 13.963 11.370 -2.494 1.00 92.06 179 ASN A CA 1
ATOM 1403 C C . ASN A 1 179 ? 13.116 11.926 -3.651 1.00 92.06 179 ASN A C 1
ATOM 1405 O O . ASN A 1 179 ? 13.665 12.276 -4.695 1.00 92.06 179 ASN A O 1
ATOM 1409 N N . VAL A 1 180 ? 11.791 11.993 -3.492 1.00 88.38 180 VAL A N 1
ATOM 1410 C CA . VAL A 1 180 ? 10.893 12.557 -4.503 1.00 88.38 180 VAL A CA 1
ATOM 1411 C C . VAL A 1 180 ? 10.756 14.063 -4.254 1.00 88.38 180 VAL A C 1
ATOM 1413 O O . VAL A 1 180 ? 10.426 14.465 -3.130 1.00 88.38 180 VAL A O 1
ATOM 1416 N N . PRO A 1 181 ? 10.988 14.917 -5.270 1.00 89.19 181 PRO A N 1
ATOM 1417 C CA . PRO A 1 181 ? 10.780 16.354 -5.144 1.00 89.19 181 PRO A CA 1
ATOM 1418 C C . PRO A 1 181 ? 9.377 16.689 -4.630 1.00 89.19 181 PRO A C 1
ATOM 1420 O O . PRO A 1 181 ? 8.385 16.068 -5.007 1.00 89.19 181 PRO A O 1
ATOM 1423 N N . GLN A 1 182 ? 9.298 17.684 -3.751 1.00 88.06 182 GLN A N 1
ATOM 1424 C CA . GLN A 1 182 ? 8.030 18.173 -3.216 1.00 88.06 182 GLN A CA 1
ATOM 1425 C C . GLN A 1 182 ? 7.567 19.371 -4.039 1.00 88.06 182 GLN A C 1
ATOM 1427 O O . GLN A 1 182 ? 8.302 20.352 -4.186 1.00 88.06 182 GLN A O 1
ATOM 1432 N N . TYR A 1 183 ? 6.343 19.307 -4.550 1.00 88.56 183 TYR A N 1
ATOM 1433 C CA . TYR A 1 183 ? 5.731 20.375 -5.320 1.00 88.56 183 TYR A CA 1
ATOM 1434 C C . TYR A 1 183 ? 4.701 21.135 -4.471 1.00 88.56 183 TYR A C 1
ATOM 1436 O O . TYR A 1 183 ? 3.784 20.518 -3.920 1.00 88.56 183 TYR A O 1
ATOM 1444 N N . PRO A 1 184 ? 4.825 22.469 -4.342 1.00 91.19 184 PRO A N 1
ATOM 1445 C CA . PRO A 1 184 ? 3.859 23.275 -3.614 1.00 91.19 184 PRO A CA 1
ATOM 1446 C C . PRO A 1 184 ? 2.556 23.430 -4.411 1.00 91.19 184 PRO A C 1
ATOM 1448 O O . PRO A 1 184 ? 2.554 23.908 -5.544 1.00 91.19 184 PRO A O 1
ATOM 1451 N N . LEU A 1 185 ? 1.433 23.079 -3.792 1.00 90.75 185 LEU A N 1
ATOM 1452 C CA . LEU A 1 185 ? 0.087 23.249 -4.324 1.00 90.75 185 LEU A CA 1
ATOM 1453 C C . LEU A 1 185 ? -0.635 24.360 -3.568 1.00 90.75 185 LEU A C 1
ATOM 1455 O O . LEU A 1 185 ? -0.816 24.286 -2.353 1.00 90.75 185 LEU A O 1
ATOM 1459 N N . THR A 1 186 ? -1.094 25.376 -4.291 1.00 94.44 186 THR A N 1
ATOM 1460 C CA . THR A 1 186 ? -1.974 26.402 -3.726 1.00 94.44 186 THR A CA 1
ATOM 1461 C C . THR A 1 186 ? -3.400 25.863 -3.682 1.00 94.44 186 THR A C 1
ATOM 1463 O O . THR A 1 186 ? -4.008 25.615 -4.723 1.00 94.44 186 THR A O 1
ATOM 1466 N N . LEU A 1 187 ? -3.936 25.684 -2.482 1.00 92.31 187 LEU A N 1
ATOM 1467 C CA . LEU A 1 187 ? -5.312 25.266 -2.242 1.00 92.31 187 LEU A CA 1
ATOM 1468 C C . LEU A 1 187 ? -6.200 26.483 -1.954 1.00 92.31 187 LEU A C 1
ATOM 1470 O O . LEU A 1 187 ? -5.722 27.605 -1.771 1.00 92.31 187 LEU A O 1
ATOM 1474 N N . ASP A 1 188 ? -7.514 26.259 -1.933 1.00 92.31 188 ASP A N 1
ATOM 1475 C CA . ASP A 1 188 ? -8.516 27.279 -1.607 1.00 92.31 188 ASP A CA 1
ATOM 1476 C C . ASP A 1 188 ? -8.388 28.553 -2.458 1.00 92.31 188 ASP A C 1
ATOM 1478 O O . ASP A 1 188 ? -8.542 29.667 -1.964 1.00 92.31 188 ASP A O 1
ATOM 1482 N N . MET A 1 189 ? -8.116 28.408 -3.760 1.00 91.75 189 MET A N 1
ATOM 1483 C CA . MET A 1 189 ? -7.863 29.544 -4.664 1.00 91.75 189 MET A CA 1
ATOM 1484 C C . MET A 1 189 ? -9.052 30.509 -4.815 1.00 91.75 189 MET A C 1
ATOM 1486 O O . MET A 1 189 ? -8.889 31.615 -5.323 1.00 91.75 189 MET A O 1
ATOM 1490 N N . THR A 1 190 ? -10.250 30.109 -4.383 1.00 93.50 190 THR A N 1
ATOM 1491 C CA . THR A 1 190 ? -11.444 30.966 -4.319 1.00 93.50 190 THR A CA 1
ATOM 1492 C C . THR A 1 190 ? -11.580 31.724 -2.992 1.00 93.50 190 THR A C 1
ATOM 1494 O O . THR A 1 190 ? -12.478 32.551 -2.852 1.00 93.50 190 THR A O 1
ATOM 1497 N N . SER A 1 191 ? -10.730 31.439 -2.003 1.00 91.56 191 SER A N 1
ATOM 1498 C CA . SER A 1 191 ? -10.674 32.125 -0.710 1.00 91.56 191 SER A CA 1
ATOM 1499 C C . SER A 1 191 ? -9.834 33.400 -0.806 1.00 91.56 191 SER A C 1
ATOM 1501 O O . SER A 1 191 ? -8.880 33.488 -1.575 1.00 91.56 191 SER A O 1
ATOM 1503 N N . THR A 1 192 ? -10.125 34.386 0.044 1.00 92.62 192 THR A N 1
ATOM 1504 C CA . THR A 1 192 ? -9.265 35.573 0.211 1.00 92.62 192 THR A CA 1
ATOM 1505 C C . THR A 1 192 ? -7.926 35.240 0.872 1.00 92.62 192 THR A C 1
ATOM 1507 O O . THR A 1 192 ? -7.014 36.068 0.870 1.00 92.62 192 THR A O 1
ATOM 1510 N N . ARG A 1 193 ? -7.806 34.041 1.453 1.00 92.00 193 ARG A N 1
ATOM 1511 C CA . ARG A 1 193 ? -6.595 33.500 2.073 1.00 92.00 193 ARG A CA 1
ATOM 1512 C C . ARG A 1 193 ? -6.387 32.069 1.574 1.00 92.00 193 ARG A C 1
ATOM 1514 O O . ARG A 1 193 ? -6.890 31.148 2.221 1.00 92.00 193 ARG A O 1
ATOM 1521 N N . PRO A 1 194 ? -5.722 31.883 0.422 1.00 93.00 194 PRO A N 1
ATOM 1522 C CA . PRO A 1 194 ? -5.380 30.551 -0.052 1.00 93.00 194 PRO A CA 1
ATOM 1523 C C . PRO A 1 194 ? -4.414 29.876 0.922 1.00 93.00 194 PRO A C 1
ATOM 1525 O O . PRO A 1 194 ? -3.630 30.543 1.607 1.00 93.00 194 PRO A O 1
ATOM 1528 N N . THR A 1 195 ? -4.475 28.553 0.980 1.00 94.25 195 THR A N 1
ATOM 1529 C CA . THR A 1 195 ? -3.574 27.732 1.790 1.00 94.25 195 THR A CA 1
ATOM 1530 C C . THR A 1 195 ? -2.544 27.048 0.896 1.00 94.25 195 THR A C 1
ATOM 1532 O O . THR A 1 195 ? -2.709 26.970 -0.322 1.00 94.25 195 THR A O 1
ATOM 1535 N N . LEU A 1 196 ? -1.435 26.602 1.483 1.00 92.62 196 LEU A N 1
ATOM 1536 C CA . LEU A 1 196 ? -0.397 25.869 0.767 1.00 92.62 196 LEU A CA 1
ATOM 1537 C C . LEU A 1 196 ? -0.391 24.420 1.246 1.00 92.62 196 LEU A C 1
ATOM 1539 O O . LEU A 1 196 ? -0.387 24.168 2.449 1.00 92.62 196 LEU A O 1
ATOM 1543 N N . SER A 1 197 ? -0.347 23.493 0.301 1.00 89.25 197 SER A N 1
ATOM 1544 C CA . SER A 1 197 ? -0.049 22.082 0.523 1.00 89.25 197 SER A CA 1
ATOM 1545 C C . SER A 1 197 ? 1.216 21.699 -0.244 1.00 89.25 197 SER A C 1
ATOM 1547 O O . SER A 1 197 ? 1.670 22.439 -1.115 1.00 89.25 197 SER A O 1
ATOM 1549 N N . THR A 1 198 ? 1.800 20.551 0.071 1.00 89.06 198 THR A N 1
ATOM 1550 C CA . THR A 1 198 ? 2.948 19.988 -0.648 1.00 89.06 198 THR A CA 1
ATOM 1551 C C . THR A 1 198 ? 2.645 18.552 -1.029 1.00 89.06 198 THR A C 1
ATOM 1553 O O . THR A 1 198 ? 2.213 17.785 -0.171 1.00 89.06 198 THR A O 1
ATOM 1556 N N . GLU A 1 199 ? 2.909 18.191 -2.281 1.00 86.50 199 GLU A N 1
ATOM 1557 C CA . GLU A 1 199 ? 2.742 16.827 -2.787 1.00 86.50 199 GLU A CA 1
ATOM 1558 C C . GLU A 1 199 ? 4.070 16.308 -3.345 1.00 86.50 199 GLU A C 1
ATOM 1560 O O . GLU A 1 199 ? 4.809 17.052 -3.991 1.00 86.50 199 GLU A O 1
ATOM 1565 N N . ALA A 1 200 ? 4.366 15.026 -3.131 1.00 87.06 200 ALA A N 1
ATOM 1566 C CA . ALA A 1 200 ? 5.481 14.367 -3.800 1.00 87.06 200 ALA A CA 1
ATOM 1567 C C . ALA A 1 200 ? 5.178 14.254 -5.306 1.00 87.06 200 ALA A C 1
ATOM 1569 O O . ALA A 1 200 ? 4.206 13.603 -5.692 1.00 87.06 200 ALA A O 1
ATOM 1570 N N . TYR A 1 201 ? 5.989 14.894 -6.153 1.00 82.31 201 TYR A N 1
ATOM 1571 C CA . TYR A 1 201 ? 5.784 14.935 -7.602 1.00 82.31 201 TYR A CA 1
ATOM 1572 C C . TYR A 1 201 ? 7.139 14.894 -8.342 1.00 82.31 201 TYR A C 1
ATOM 1574 O O . TYR A 1 201 ? 7.924 15.835 -8.201 1.00 82.31 201 TYR A O 1
ATOM 1582 N N . PRO A 1 202 ? 7.445 13.813 -9.085 1.00 75.94 202 PRO A N 1
ATOM 1583 C CA . PRO A 1 202 ? 8.710 13.645 -9.806 1.00 75.94 202 PRO A CA 1
ATOM 1584 C C . PRO A 1 202 ? 8.820 14.469 -11.098 1.00 75.94 202 PRO A C 1
ATOM 1586 O O . PRO A 1 202 ? 7.778 14.810 -11.705 1.00 75.94 202 PRO A O 1
#